Protein AF-A0A4R1XAW0-F1 (afdb_monomer_lite)

Secondary structure (DSSP, 8-state):
-HHHHHHHHHHHHHHHHHHHHHHHHHHHHHHHHT----EEEEEEEE-TT---TT-EEEEEEEESS-SBTTB-EEEEEEEEETTEE---EEEESEEEEEEEEEETTTTEEEEEEE-S-GGG--S-EEEEEEE-TTGGGG-TTEEEGGG-SS--------TTTPPPEEPPPPHHHHHHHHTS-HHHHHHSSP--HHHHHT-TTS-HHHHHHHHHHHHHS-------

pLDDT: mean 84.59, std 14.88, range [47.41, 98.62]

Organism: Acinetobacter calcoaceticus (NCBI:txid471)

Foldseek 3Di:
DPPVVVVVVVVVVVVVVVVVVVVVVVVVVVVVLVPLFQKEKEAEEEDPPAQQQQKWKKKKWWFQDALFPFWTKIWIAIQDHRNRGPDIDMDTRTQKMWIWMDRVVLQKTAIDMDPHGCVVPSDHHYYYYYDHSCCVVVDPRMDGNVPDPDNDDDDHHHPVPIDIDIDDGDPVSLVVLLVDDLVVLLPGAADDLVSLVVNPNDDPVSSVVSNVSNVPGGGDDDDD

Structure (mmCIF, N/CA/C/O backbone):
data_AF-A0A4R1XAW0-F1
#
_entry.id   AF-A0A4R1XAW0-F1
#
loop_
_atom_site.group_PDB
_atom_site.id
_atom_site.type_symbol
_atom_site.label_atom_id
_atom_site.label_alt_id
_atom_site.label_comp_id
_atom_site.label_asym_id
_atom_site.label_entity_id
_atom_site.label_seq_id
_atom_site.pdbx_PDB_ins_code
_atom_site.Cartn_x
_atom_site.Cartn_y
_atom_site.Cartn_z
_atom_site.occupancy
_atom_site.B_iso_or_equiv
_atom_site.auth_seq_id
_atom_site.auth_comp_id
_atom_site.auth_asym_id
_atom_site.auth_atom_id
_atom_site.pdbx_PDB_model_num
ATOM 1 N N . MET A 1 1 ? 30.271 14.219 66.977 1.00 54.22 1 MET A N 1
ATOM 2 C CA . MET A 1 1 ? 29.875 13.016 66.199 1.00 54.22 1 MET A CA 1
ATOM 3 C C . MET A 1 1 ? 28.761 13.198 65.146 1.00 54.22 1 MET A C 1
ATOM 5 O O . MET A 1 1 ? 28.566 12.277 64.370 1.00 54.22 1 MET A O 1
ATOM 9 N N . LYS A 1 2 ? 28.046 14.337 65.023 1.00 51.91 2 LYS A N 1
ATOM 10 C CA . LYS A 1 2 ? 26.968 14.494 64.006 1.00 51.91 2 LYS A CA 1
ATOM 11 C C . LYS A 1 2 ? 27.429 14.878 62.580 1.00 51.91 2 LYS A C 1
ATOM 13 O O . LYS A 1 2 ? 26.712 14.581 61.633 1.00 51.91 2 LYS A O 1
ATOM 18 N N . ARG A 1 3 ? 28.608 15.501 62.405 1.00 52.75 3 ARG A N 1
ATOM 19 C CA . ARG A 1 3 ? 29.105 16.011 61.099 1.00 52.75 3 ARG A CA 1
ATOM 20 C C . ARG A 1 3 ? 29.535 14.922 60.105 1.00 52.75 3 ARG A C 1
ATOM 22 O O . ARG A 1 3 ? 29.358 15.092 58.903 1.00 52.75 3 ARG A O 1
ATOM 29 N N . THR A 1 4 ? 30.075 13.803 60.582 1.00 56.09 4 THR A N 1
ATOM 30 C CA . THR A 1 4 ? 30.537 12.694 59.728 1.00 56.09 4 THR A CA 1
ATOM 31 C C . THR A 1 4 ? 29.371 11.953 59.068 1.00 56.09 4 THR A C 1
ATOM 33 O O . THR A 1 4 ? 29.443 11.633 57.884 1.00 56.09 4 THR A O 1
ATOM 36 N N . ASN A 1 5 ? 28.247 11.792 59.775 1.00 58.59 5 ASN A N 1
ATOM 37 C CA . ASN A 1 5 ? 27.039 11.153 59.237 1.00 58.59 5 ASN A CA 1
ATOM 38 C C . ASN A 1 5 ? 26.364 11.961 58.115 1.00 58.59 5 ASN A C 1
ATOM 40 O O . ASN A 1 5 ? 25.858 11.378 57.156 1.00 58.59 5 ASN A O 1
ATOM 44 N N . THR A 1 6 ? 26.370 13.295 58.186 1.00 58.91 6 THR A N 1
ATOM 45 C CA . THR A 1 6 ? 25.799 14.156 57.135 1.00 58.91 6 THR A CA 1
ATOM 46 C C . THR A 1 6 ? 26.636 14.143 55.861 1.00 58.91 6 THR A C 1
ATOM 48 O O . THR A 1 6 ? 26.075 14.106 54.768 1.00 58.91 6 THR A O 1
ATOM 51 N N . ILE A 1 7 ? 27.967 14.115 55.981 1.00 66.44 7 ILE A N 1
ATOM 52 C CA . ILE A 1 7 ? 28.877 14.000 54.830 1.00 66.44 7 ILE A CA 1
ATOM 53 C C . ILE A 1 7 ? 28.700 12.638 54.147 1.00 66.44 7 ILE A C 1
ATOM 55 O O . ILE A 1 7 ? 28.634 12.566 52.921 1.00 66.44 7 ILE A O 1
ATOM 59 N N . HIS A 1 8 ? 28.545 11.565 54.925 1.00 63.44 8 HIS A N 1
ATOM 60 C CA . HIS A 1 8 ? 28.318 10.225 54.384 1.00 63.44 8 HIS A CA 1
ATOM 61 C C . HIS A 1 8 ? 26.963 10.099 53.668 1.00 63.44 8 HIS A C 1
ATOM 63 O O . HIS A 1 8 ? 26.900 9.539 52.575 1.00 63.44 8 HIS A O 1
ATOM 69 N N . LYS A 1 9 ? 25.896 10.697 54.219 1.00 68.19 9 LYS A N 1
ATOM 70 C CA . LYS A 1 9 ? 24.580 10.773 53.557 1.00 68.19 9 LYS A CA 1
ATOM 71 C C . LYS A 1 9 ? 24.624 11.574 52.252 1.00 68.19 9 LYS A C 1
ATOM 73 O O . LYS A 1 9 ? 24.084 11.111 51.254 1.00 68.19 9 LYS A O 1
ATOM 78 N N . LYS A 1 10 ? 25.308 12.727 52.230 1.00 75.56 10 LYS A N 1
ATOM 79 C CA . LYS A 1 10 ? 25.479 13.537 51.008 1.00 75.56 10 LYS A CA 1
ATOM 80 C C . LYS A 1 10 ? 26.255 12.787 49.920 1.00 75.56 10 LYS A C 1
ATOM 82 O O . LYS A 1 10 ? 25.843 12.811 48.768 1.00 75.56 10 LYS A O 1
ATOM 87 N N . ARG A 1 11 ? 27.326 12.069 50.281 1.00 79.19 11 ARG A N 1
ATOM 88 C CA . ARG A 1 11 ? 28.091 11.232 49.337 1.00 79.19 11 ARG A CA 1
ATOM 89 C C . ARG A 1 11 ? 27.254 10.084 48.766 1.00 79.19 11 ARG A C 1
ATOM 91 O O . ARG A 1 11 ? 27.291 9.869 47.562 1.00 79.19 11 ARG A O 1
ATOM 98 N N . LYS A 1 12 ? 26.458 9.397 49.596 1.00 78.69 12 LYS A N 1
ATOM 99 C CA . LYS A 1 12 ? 25.526 8.355 49.126 1.00 78.69 12 LYS A CA 1
ATOM 100 C C . LYS A 1 12 ? 24.478 8.910 48.159 1.00 78.69 12 LYS A C 1
ATOM 102 O O . LYS A 1 12 ? 24.231 8.286 47.137 1.00 78.69 12 LYS A O 1
ATOM 107 N N . LEU A 1 13 ? 23.914 10.085 48.452 1.00 86.12 13 LEU A N 1
ATOM 108 C CA . LEU A 1 13 ? 22.936 10.735 47.576 1.00 86.12 13 LEU A CA 1
ATOM 109 C C . LEU A 1 13 ? 23.541 11.060 46.201 1.00 86.12 13 LEU A C 1
ATOM 111 O O . LEU A 1 13 ? 22.942 10.724 45.191 1.00 86.12 13 LEU A O 1
ATOM 115 N N . ILE A 1 14 ? 24.753 11.628 46.165 1.00 88.56 14 ILE A N 1
ATOM 116 C CA . ILE A 1 14 ? 25.463 11.937 44.911 1.00 88.56 14 ILE A CA 1
ATOM 117 C C . ILE A 1 14 ? 25.704 10.668 44.083 1.00 88.56 14 ILE A C 1
ATOM 119 O O . ILE A 1 14 ? 25.445 10.667 42.883 1.00 88.56 14 ILE A O 1
ATOM 123 N N . ILE A 1 15 ? 26.156 9.583 44.720 1.00 89.00 15 ILE A N 1
ATOM 124 C CA . ILE A 1 15 ? 26.392 8.303 44.036 1.00 89.00 15 ILE A CA 1
ATOM 125 C C . ILE A 1 15 ? 25.090 7.765 43.431 1.00 89.00 15 ILE A C 1
ATOM 127 O O . ILE A 1 15 ? 25.088 7.375 42.268 1.00 89.00 15 ILE A O 1
ATOM 131 N N . ILE A 1 16 ? 23.982 7.792 44.181 1.00 89.94 16 ILE A N 1
ATOM 132 C CA . ILE A 1 16 ? 22.667 7.337 43.700 1.00 89.94 16 ILE A CA 1
ATOM 133 C C . ILE A 1 16 ? 22.201 8.175 42.504 1.00 89.94 16 ILE A C 1
ATOM 135 O O . ILE A 1 16 ? 21.749 7.614 41.508 1.00 89.94 16 ILE A O 1
ATOM 139 N N . THR A 1 17 ? 22.345 9.501 42.565 1.00 90.12 17 THR A N 1
ATOM 140 C CA . THR A 1 17 ? 21.952 10.390 41.463 1.00 90.12 17 THR A CA 1
ATOM 141 C C . THR A 1 17 ? 22.764 10.120 40.197 1.00 90.12 17 THR A C 1
ATOM 143 O O . THR A 1 1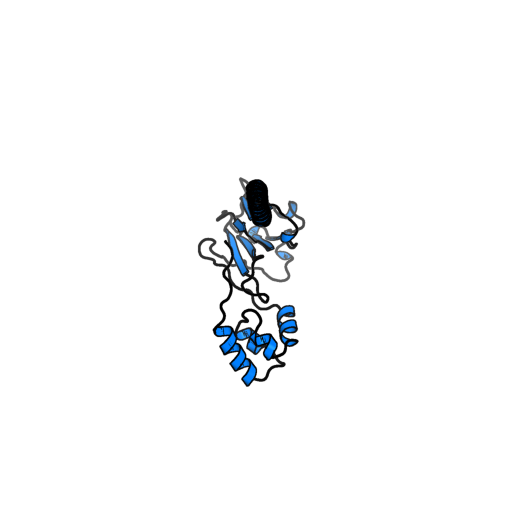7 ? 22.188 10.044 39.116 1.00 90.12 17 THR A O 1
ATOM 146 N N . ILE A 1 18 ? 24.082 9.922 40.313 1.00 92.56 18 ILE A N 1
ATOM 147 C CA . ILE A 1 18 ? 24.941 9.580 39.166 1.00 92.56 18 ILE A CA 1
ATOM 148 C C . ILE A 1 18 ? 24.512 8.242 38.552 1.00 92.56 18 ILE A C 1
ATOM 150 O O . ILE A 1 18 ? 24.416 8.134 37.332 1.00 92.56 18 ILE A O 1
ATOM 154 N N . LEU A 1 19 ? 24.204 7.247 39.387 1.00 91.88 19 LEU A N 1
ATOM 155 C CA . LEU A 1 19 ? 23.754 5.927 38.941 1.00 91.88 19 LEU A CA 1
ATOM 156 C C . LEU A 1 19 ? 22.422 6.004 38.185 1.00 91.88 19 LEU A C 1
ATOM 158 O O . LEU A 1 19 ? 22.285 5.387 37.133 1.00 91.88 19 LEU A O 1
ATOM 162 N N . LEU A 1 20 ? 21.473 6.806 38.676 1.00 91.19 20 LEU A N 1
ATOM 163 C CA . LEU A 1 20 ? 20.192 7.048 38.006 1.00 91.19 20 LEU A CA 1
ATOM 164 C C . LEU A 1 20 ? 20.365 7.763 36.663 1.00 91.19 20 LEU A C 1
ATOM 166 O O . LEU A 1 20 ? 19.715 7.387 35.695 1.00 91.19 20 LEU A O 1
ATOM 170 N N . ILE A 1 21 ? 21.255 8.755 36.577 1.00 93.12 21 ILE A N 1
ATOM 171 C CA . ILE A 1 21 ? 21.559 9.434 35.307 1.00 93.12 21 ILE A CA 1
ATOM 172 C C . ILE A 1 21 ? 22.158 8.442 34.303 1.00 93.12 21 ILE A C 1
ATOM 174 O O . ILE A 1 21 ? 21.749 8.430 33.143 1.00 93.12 21 ILE A O 1
ATOM 178 N N . LEU A 1 22 ? 23.077 7.578 34.747 1.00 92.12 22 LEU A N 1
ATOM 179 C CA . LEU A 1 22 ? 23.674 6.540 33.904 1.00 92.12 22 LEU A CA 1
ATOM 180 C C . LEU A 1 22 ? 22.632 5.526 33.419 1.00 92.12 22 LEU A C 1
ATOM 182 O O . LEU A 1 22 ? 22.606 5.211 32.234 1.00 92.12 22 LEU A O 1
ATOM 186 N N . LEU A 1 23 ? 21.749 5.057 34.302 1.00 89.44 23 LEU A N 1
ATOM 187 C CA . LEU A 1 23 ? 20.650 4.150 33.955 1.00 89.44 23 LEU A CA 1
ATOM 188 C C . LEU A 1 23 ? 19.681 4.780 32.951 1.00 89.44 23 LEU A C 1
ATOM 190 O O . LEU A 1 23 ? 19.308 4.126 31.979 1.00 89.44 23 LEU A O 1
ATOM 194 N N . SER A 1 24 ? 19.315 6.049 33.143 1.00 86.94 24 SER A N 1
ATOM 195 C CA . SER A 1 24 ? 18.459 6.786 32.209 1.00 86.94 24 SER A CA 1
ATOM 196 C C . SER A 1 24 ? 19.132 6.973 30.851 1.00 86.94 24 SER A C 1
ATOM 198 O O . SER A 1 24 ? 18.488 6.786 29.824 1.00 86.94 24 SER A O 1
ATOM 200 N N . TYR A 1 25 ? 20.432 7.283 30.826 1.00 87.94 25 T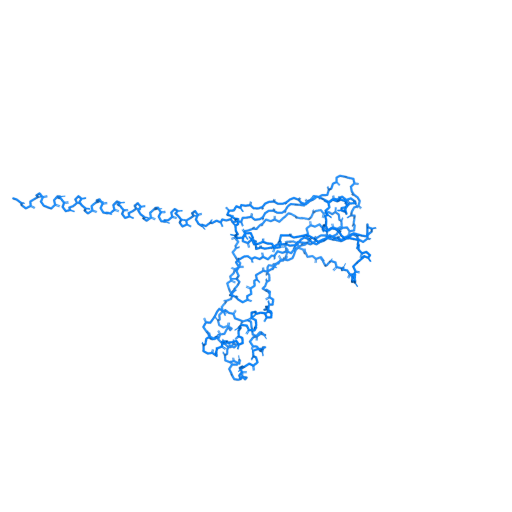YR A N 1
ATOM 201 C CA . TYR A 1 25 ? 21.200 7.419 29.589 1.00 87.94 25 TYR A CA 1
ATOM 202 C C . TYR A 1 25 ? 21.329 6.088 28.838 1.00 87.94 25 TYR A C 1
ATOM 204 O O . TYR A 1 25 ? 21.098 6.045 27.633 1.00 87.94 25 TYR A O 1
ATOM 212 N N . VAL A 1 26 ? 21.640 4.993 29.541 1.00 82.88 26 VAL A N 1
ATOM 213 C CA . VAL A 1 26 ? 21.704 3.644 28.954 1.00 82.88 26 VAL A CA 1
ATOM 214 C C . VAL A 1 26 ? 20.334 3.218 28.428 1.00 82.88 26 VAL A C 1
ATOM 216 O O . VAL A 1 26 ? 20.247 2.747 27.301 1.00 82.88 26 VAL A O 1
ATOM 219 N N . SER A 1 27 ? 19.257 3.453 29.182 1.00 79.06 27 SER A N 1
ATOM 220 C CA . SER A 1 27 ? 17.889 3.156 28.732 1.00 79.06 27 SER A CA 1
ATOM 221 C C . SER A 1 27 ? 17.506 3.980 27.501 1.00 79.06 27 SER A C 1
ATOM 223 O O . SER A 1 27 ? 16.958 3.437 26.552 1.00 79.06 27 SER A O 1
ATOM 225 N N . TYR A 1 28 ? 17.848 5.271 27.470 1.00 77.69 28 TYR A N 1
ATOM 226 C CA . TYR A 1 28 ? 17.627 6.140 26.312 1.00 77.69 28 TYR A CA 1
ATOM 227 C C . TYR A 1 28 ? 18.405 5.668 25.076 1.00 77.69 28 TYR A C 1
ATOM 229 O O . TYR A 1 28 ? 17.855 5.634 23.980 1.00 77.69 28 TYR A O 1
ATOM 237 N N . LYS A 1 29 ? 19.663 5.250 25.256 1.00 71.69 29 LYS A N 1
ATOM 238 C CA . LYS A 1 29 ? 20.487 4.650 24.200 1.00 71.69 29 LYS A CA 1
ATOM 239 C C . LYS A 1 29 ? 19.889 3.347 23.677 1.00 71.69 29 LYS A C 1
ATOM 241 O O . LYS A 1 29 ? 19.775 3.207 22.472 1.00 71.69 29 LYS A O 1
ATOM 246 N N . ILE A 1 30 ? 19.444 2.454 24.563 1.00 64.75 30 ILE A N 1
ATOM 247 C CA . ILE A 1 30 ? 18.767 1.206 24.181 1.00 64.75 30 ILE A CA 1
ATOM 248 C C . ILE A 1 30 ? 17.476 1.502 23.407 1.00 64.75 30 ILE A C 1
ATOM 250 O O . ILE A 1 30 ? 17.211 0.834 22.419 1.00 64.75 30 ILE A O 1
ATOM 254 N N . ILE A 1 31 ? 16.694 2.507 23.816 1.00 59.91 31 ILE A N 1
ATOM 255 C CA . ILE A 1 31 ? 15.462 2.916 23.120 1.00 59.91 31 ILE A CA 1
ATOM 256 C C . ILE A 1 31 ? 15.768 3.487 21.729 1.00 59.91 31 ILE A C 1
ATOM 258 O O . ILE A 1 31 ? 15.057 3.166 20.782 1.00 59.91 31 ILE A O 1
ATOM 262 N N . LEU A 1 32 ? 16.814 4.307 21.590 1.00 53.78 32 LEU A N 1
ATOM 263 C CA . LEU A 1 32 ? 17.249 4.835 20.292 1.00 53.78 32 LEU A CA 1
ATOM 264 C C . LEU A 1 32 ? 17.837 3.752 19.384 1.00 53.78 32 LEU A C 1
ATOM 266 O O . LEU A 1 32 ? 17.527 3.739 18.201 1.00 53.78 32 LEU A O 1
ATOM 270 N N . ASP A 1 33 ? 18.637 2.833 19.924 1.00 48.31 33 ASP A N 1
ATOM 271 C CA . ASP A 1 33 ? 19.179 1.699 19.165 1.00 48.31 33 ASP A CA 1
ATOM 272 C C . ASP A 1 33 ? 18.062 0.701 18.777 1.00 48.31 33 ASP A C 1
ATOM 274 O O . ASP A 1 33 ? 18.213 -0.039 17.812 1.00 48.31 33 ASP A O 1
ATOM 278 N N . PHE A 1 34 ? 16.916 0.714 19.478 1.00 47.69 34 PHE A N 1
ATOM 279 C CA . PHE A 1 34 ? 15.684 0.009 19.089 1.00 47.69 34 PHE A CA 1
ATOM 280 C C . PHE A 1 34 ? 14.816 0.773 18.078 1.00 47.69 34 PHE A C 1
ATOM 282 O O . PHE A 1 34 ? 13.876 0.186 17.539 1.00 47.69 34 PHE A O 1
ATOM 289 N N . GLN A 1 35 ? 15.093 2.052 17.794 1.00 47.41 35 GLN A N 1
ATOM 290 C CA . GLN A 1 35 ? 14.499 2.754 16.650 1.00 47.41 35 GLN A CA 1
ATOM 291 C C . GLN A 1 35 ? 15.233 2.331 15.371 1.00 47.41 35 GLN A C 1
ATOM 293 O O . GLN A 1 35 ? 15.876 3.128 14.694 1.00 47.41 35 GLN A O 1
ATOM 298 N N . GLU A 1 36 ? 15.146 1.037 15.070 1.00 51.25 36 GLU A N 1
ATOM 299 C CA . GLU A 1 36 ? 15.640 0.403 13.853 1.00 51.25 36 GLU A CA 1
ATOM 300 C C . GLU A 1 36 ? 14.913 1.024 12.653 1.00 51.25 36 GLU A C 1
ATOM 302 O O . GLU A 1 36 ? 13.736 0.764 12.388 1.00 51.25 36 GLU A O 1
ATOM 307 N N . THR A 1 37 ? 15.590 1.924 11.942 1.00 53.06 37 THR A N 1
ATOM 308 C CA . THR A 1 37 ? 15.072 2.515 10.711 1.00 53.06 37 THR A CA 1
ATOM 309 C C . THR A 1 37 ? 15.312 1.544 9.568 1.00 53.06 37 THR A C 1
ATOM 311 O O . THR A 1 37 ? 16.229 1.757 8.792 1.00 53.06 37 THR A O 1
ATOM 314 N N . ASN A 1 38 ? 14.512 0.484 9.468 1.00 71.56 38 ASN A N 1
ATOM 315 C CA . ASN A 1 38 ? 14.564 -0.423 8.323 1.00 71.56 38 ASN A CA 1
ATOM 316 C C . ASN A 1 38 ? 14.167 0.342 7.054 1.00 71.56 38 ASN A C 1
ATOM 318 O O . ASN A 1 38 ? 12.979 0.516 6.750 1.00 71.56 38 ASN A O 1
ATOM 322 N N . GLU A 1 39 ? 15.161 0.856 6.340 1.00 85.19 39 GLU A N 1
ATOM 323 C CA . GLU A 1 39 ? 14.972 1.582 5.099 1.00 85.19 39 GLU A CA 1
ATOM 324 C C . GLU A 1 39 ? 15.047 0.612 3.925 1.00 85.19 39 GLU A C 1
ATOM 326 O O . GLU A 1 39 ? 15.972 -0.185 3.795 1.00 85.19 39 GLU A O 1
ATOM 331 N N . THR A 1 40 ? 14.056 0.674 3.044 1.00 87.75 40 THR A N 1
ATOM 332 C CA . THR A 1 40 ? 14.047 -0.090 1.800 1.00 87.75 40 THR A CA 1
ATOM 333 C C . THR A 1 40 ? 14.361 0.835 0.639 1.00 87.75 40 THR A C 1
ATOM 335 O O . THR A 1 40 ? 13.660 1.824 0.413 1.00 87.75 40 THR A O 1
ATOM 338 N N . SER A 1 41 ? 15.409 0.496 -0.108 1.00 91.88 41 SER A N 1
ATOM 339 C CA . SER A 1 41 ? 15.833 1.171 -1.332 1.00 91.88 41 SER A CA 1
ATOM 340 C C . SER A 1 41 ? 15.694 0.225 -2.523 1.00 91.88 41 SER A C 1
ATOM 342 O O . SER A 1 41 ? 16.248 -0.871 -2.529 1.00 91.88 41 SER A O 1
ATOM 344 N N . ILE A 1 42 ? 14.965 0.643 -3.553 1.00 92.31 42 ILE A N 1
ATOM 345 C CA . ILE A 1 42 ? 14.758 -0.139 -4.772 1.00 92.31 42 ILE A CA 1
ATOM 346 C C . ILE A 1 42 ? 15.169 0.717 -5.962 1.00 92.31 42 ILE A C 1
ATOM 348 O O . ILE A 1 42 ? 14.575 1.769 -6.215 1.00 92.31 42 ILE A O 1
ATOM 352 N N . SER A 1 43 ? 16.182 0.259 -6.692 1.00 94.81 43 SER A N 1
ATOM 353 C CA . SER A 1 43 ? 16.693 0.962 -7.866 1.00 94.81 43 SER A CA 1
ATOM 354 C C . SER A 1 43 ? 16.347 0.231 -9.152 1.00 94.81 43 SER A C 1
ATOM 356 O O . SER A 1 43 ? 16.360 -1.002 -9.209 1.00 94.81 43 SER A O 1
ATOM 358 N N . PHE A 1 44 ? 16.092 0.998 -10.207 1.00 93.75 44 PHE A N 1
ATOM 359 C CA . PHE A 1 44 ? 15.686 0.486 -11.510 1.00 93.75 44 PHE A CA 1
ATOM 360 C C . PHE A 1 44 ? 16.648 0.964 -12.595 1.00 93.75 44 PHE A C 1
ATOM 362 O O . PHE A 1 44 ? 17.104 2.106 -12.606 1.00 93.75 44 PHE A O 1
ATOM 369 N N . SER A 1 45 ? 16.971 0.071 -13.525 1.00 93.56 45 SER A N 1
ATOM 370 C CA . SER A 1 45 ? 17.859 0.365 -14.648 1.00 93.56 45 SER A CA 1
ATOM 371 C C . SER A 1 45 ? 17.431 -0.386 -15.900 1.00 93.56 45 SER A C 1
ATOM 373 O O . SER A 1 45 ? 16.875 -1.482 -15.821 1.00 93.56 45 SER A O 1
ATOM 375 N N . ILE A 1 46 ? 17.736 0.185 -17.062 1.00 91.12 46 ILE A N 1
ATOM 376 C CA . ILE A 1 46 ? 17.563 -0.464 -18.363 1.00 91.12 46 ILE A CA 1
ATOM 377 C C . ILE A 1 46 ? 18.946 -0.639 -18.977 1.00 91.12 46 ILE A C 1
ATOM 379 O O . ILE A 1 46 ? 19.750 0.297 -18.996 1.00 91.12 46 ILE A O 1
ATOM 383 N N . LYS A 1 47 ? 19.260 -1.855 -19.428 1.00 89.69 47 LYS A N 1
ATOM 384 C CA . LYS A 1 47 ? 20.562 -2.162 -20.021 1.00 89.69 47 LYS A CA 1
ATOM 385 C C . LYS A 1 47 ? 20.752 -1.378 -21.325 1.00 89.69 47 LYS A C 1
ATOM 387 O O . LYS A 1 47 ? 19.791 -1.241 -22.089 1.00 89.69 47 LYS A O 1
ATOM 392 N N . PRO A 1 48 ? 21.981 -0.918 -21.624 1.00 84.81 48 PRO A N 1
ATOM 393 C CA . PRO A 1 48 ? 22.283 -0.281 -22.902 1.00 84.81 48 PRO A CA 1
ATOM 394 C C . PRO A 1 48 ? 21.831 -1.145 -24.084 1.00 84.81 48 PRO A C 1
ATOM 396 O O . PRO A 1 48 ? 21.949 -2.368 -24.030 1.00 84.81 48 PRO A O 1
ATOM 399 N N . ASN A 1 49 ? 21.354 -0.504 -25.154 1.00 84.00 49 ASN A N 1
ATOM 400 C CA . ASN A 1 49 ? 20.870 -1.152 -26.383 1.00 84.00 49 ASN A CA 1
ATOM 401 C C . ASN A 1 49 ? 19.605 -2.021 -26.224 1.00 84.00 49 ASN A C 1
ATOM 403 O O . ASN A 1 49 ? 19.291 -2.804 -27.120 1.00 84.00 49 ASN A O 1
ATOM 407 N N . SER A 1 50 ? 18.870 -1.888 -25.117 1.00 84.88 50 SER A N 1
ATOM 408 C CA . SER A 1 50 ? 17.552 -2.519 -24.976 1.00 84.88 50 SER A CA 1
ATOM 409 C C . SER A 1 50 ? 16.481 -1.692 -25.695 1.00 84.88 50 SER A C 1
ATOM 411 O O . SER A 1 50 ? 16.444 -0.472 -25.538 1.00 84.88 50 SER A O 1
ATOM 413 N N . ASP A 1 51 ? 15.601 -2.346 -26.452 1.00 84.19 51 ASP A N 1
ATOM 414 C CA . ASP A 1 51 ? 14.441 -1.733 -27.104 1.00 84.19 51 ASP A CA 1
ATOM 415 C C . ASP A 1 51 ? 13.167 -2.157 -26.363 1.00 84.19 51 ASP A C 1
ATOM 417 O O . ASP A 1 51 ? 12.498 -3.125 -26.713 1.00 84.19 51 ASP A O 1
ATOM 421 N N . LEU A 1 52 ? 12.891 -1.450 -25.266 1.00 86.12 52 LEU A N 1
ATOM 422 C CA . LEU A 1 52 ? 11.806 -1.734 -24.321 1.00 86.12 52 LEU A CA 1
ATOM 423 C C . LEU A 1 52 ? 10.769 -0.600 -24.322 1.00 86.12 52 LEU A C 1
ATOM 425 O O . LEU A 1 52 ? 10.281 -0.200 -23.271 1.00 86.12 52 LEU A O 1
ATOM 429 N N . LYS A 1 53 ? 10.472 -0.017 -25.489 1.00 89.38 53 LYS A N 1
ATOM 430 C CA . LYS A 1 53 ? 9.621 1.188 -25.633 1.00 89.38 53 LYS A CA 1
ATOM 431 C C . LYS A 1 53 ? 8.179 1.011 -25.159 1.00 89.38 53 LYS A C 1
ATOM 433 O O . LYS A 1 53 ? 7.485 1.998 -24.937 1.00 89.38 53 LYS A O 1
ATOM 438 N N . ASP A 1 54 ? 7.730 -0.222 -25.023 1.00 88.94 54 ASP A N 1
ATOM 439 C CA . ASP A 1 54 ? 6.417 -0.624 -24.525 1.00 88.94 54 ASP A CA 1
ATOM 440 C C . ASP A 1 54 ? 6.461 -1.092 -23.060 1.00 88.94 54 ASP A C 1
ATOM 442 O O . ASP A 1 54 ? 5.417 -1.348 -22.469 1.00 88.94 54 ASP A O 1
ATOM 446 N N . LEU A 1 55 ? 7.650 -1.176 -22.451 1.00 91.12 55 LEU A N 1
ATOM 447 C CA . LEU A 1 55 ? 7.802 -1.632 -21.075 1.00 91.12 55 LEU A CA 1
ATOM 448 C C . LEU A 1 55 ? 7.207 -0.623 -20.095 1.00 91.12 55 LEU A C 1
ATOM 450 O O . LEU A 1 55 ? 7.654 0.530 -20.016 1.00 91.12 55 LEU A O 1
ATOM 454 N N . ARG A 1 56 ? 6.270 -1.098 -19.277 1.00 93.75 56 ARG A N 1
ATOM 455 C CA . ARG A 1 56 ? 5.783 -0.407 -18.081 1.00 93.75 56 ARG A CA 1
ATOM 456 C C . ARG A 1 56 ? 6.016 -1.275 -16.861 1.00 93.75 56 ARG A C 1
ATOM 458 O O . ARG A 1 56 ? 5.761 -2.474 -16.907 1.00 93.75 56 ARG A O 1
ATOM 465 N N . ILE A 1 57 ? 6.493 -0.662 -15.782 1.00 93.69 57 ILE A N 1
ATOM 466 C CA . ILE A 1 57 ? 6.717 -1.325 -14.500 1.00 93.69 57 ILE A CA 1
ATOM 467 C C . ILE A 1 57 ? 6.115 -0.486 -13.385 1.00 93.69 57 ILE A C 1
ATOM 469 O O . ILE A 1 57 ? 6.453 0.693 -13.231 1.00 93.69 57 ILE A O 1
ATOM 473 N N . ASN A 1 58 ? 5.271 -1.129 -12.590 1.00 96.19 58 ASN A N 1
ATOM 474 C CA . ASN A 1 58 ? 4.685 -0.595 -11.378 1.00 96.19 58 ASN A CA 1
ATOM 475 C C . ASN A 1 58 ? 5.351 -1.226 -10.152 1.00 96.19 58 ASN A C 1
ATOM 477 O O . ASN A 1 58 ? 5.653 -2.417 -10.125 1.00 96.19 58 ASN A O 1
ATOM 481 N N . LEU A 1 59 ? 5.571 -0.404 -9.133 1.00 95.12 59 LEU A N 1
ATOM 482 C CA . LEU A 1 59 ? 5.990 -0.817 -7.805 1.00 95.12 59 LEU A CA 1
ATOM 483 C C . LEU A 1 59 ? 4.808 -0.625 -6.853 1.00 95.12 59 LEU A C 1
ATOM 485 O O . LEU A 1 59 ? 4.372 0.506 -6.622 1.00 95.12 59 LEU A O 1
ATOM 489 N N . TYR A 1 60 ? 4.327 -1.726 -6.294 1.00 94.81 60 TYR A N 1
ATOM 490 C CA . TYR A 1 60 ? 3.346 -1.780 -5.221 1.00 94.81 60 TYR A CA 1
ATOM 491 C C . TYR A 1 60 ? 4.094 -1.879 -3.900 1.00 94.81 60 TYR A C 1
ATOM 493 O O . TYR A 1 60 ? 4.974 -2.721 -3.746 1.00 94.81 60 TYR A O 1
ATOM 501 N N . VAL A 1 61 ? 3.761 -1.023 -2.945 1.00 92.88 61 VAL A N 1
ATOM 502 C CA . VAL A 1 61 ? 4.418 -0.950 -1.639 1.00 92.88 61 VAL A CA 1
ATOM 503 C C . VAL A 1 61 ? 3.362 -1.021 -0.558 1.00 92.88 61 VAL A C 1
ATOM 505 O O . VAL A 1 61 ? 2.375 -0.290 -0.616 1.00 92.88 61 VAL A O 1
ATOM 508 N N . ILE A 1 62 ? 3.604 -1.857 0.446 1.00 91.56 62 ILE A N 1
ATOM 509 C CA . ILE A 1 62 ? 2.804 -1.964 1.662 1.00 91.56 62 ILE A CA 1
ATOM 510 C C . ILE A 1 62 ? 3.669 -1.514 2.834 1.00 91.56 62 ILE A C 1
ATOM 512 O O . ILE A 1 62 ? 4.819 -1.940 2.980 1.00 91.56 62 ILE A O 1
ATOM 516 N N . LYS A 1 63 ? 3.118 -0.632 3.662 1.00 88.62 63 LYS A N 1
ATOM 517 C CA . LYS A 1 63 ? 3.779 -0.124 4.860 1.00 88.62 63 LYS A CA 1
ATOM 518 C C . LYS A 1 63 ? 3.603 -1.058 6.046 1.00 88.62 63 LYS A C 1
ATOM 520 O O . LYS A 1 63 ? 2.700 -1.883 6.112 1.00 88.62 63 LYS A O 1
ATOM 525 N N . SER A 1 64 ? 4.529 -0.915 6.968 1.00 85.00 64 SER A N 1
ATOM 526 C CA . SER A 1 64 ? 4.703 -1.737 8.145 1.00 85.00 64 SER A CA 1
ATOM 527 C C . SER A 1 64 ? 4.101 -1.040 9.370 1.00 85.00 64 SER A C 1
ATOM 529 O O . SER A 1 64 ? 3.524 -1.689 10.241 1.00 85.00 64 SER A O 1
ATOM 531 N N . ASP A 1 65 ? 4.119 0.293 9.372 1.00 86.62 65 ASP A N 1
ATOM 532 C CA . ASP A 1 65 ? 3.189 1.123 10.122 1.00 86.62 65 ASP A CA 1
ATOM 533 C C . ASP A 1 65 ? 1.779 1.072 9.511 1.00 86.62 65 ASP A C 1
ATOM 535 O O . ASP A 1 65 ? 1.589 0.796 8.322 1.00 86.62 65 ASP A O 1
ATOM 539 N N . SER A 1 66 ? 0.765 1.291 10.346 1.00 89.12 66 SER A N 1
ATOM 540 C CA . SER A 1 66 ? -0.633 1.078 9.971 1.00 89.12 66 SER A CA 1
ATOM 541 C C . SER A 1 66 ? -1.534 2.201 10.493 1.00 89.12 66 SER A C 1
ATOM 543 O O . SER A 1 66 ? -1.354 2.653 11.618 1.00 89.12 66 SER A O 1
ATOM 545 N N . PRO A 1 67 ? -2.547 2.640 9.720 1.00 93.88 67 PRO A N 1
ATOM 546 C CA . PRO A 1 67 ? -3.501 3.675 10.145 1.00 93.88 67 PRO A CA 1
ATOM 547 C C . PRO A 1 67 ? -4.376 3.253 11.336 1.00 93.88 67 PRO A C 1
ATOM 549 O O . PRO A 1 67 ? -4.993 4.104 11.981 1.00 93.88 67 PRO A O 1
ATOM 552 N N . SER A 1 68 ? -4.514 1.943 11.552 1.00 95.19 68 SER A N 1
ATOM 553 C CA . SER A 1 68 ? -5.236 1.287 12.644 1.00 95.19 68 SER A CA 1
ATOM 554 C C . SER A 1 68 ? -4.868 -0.202 12.641 1.00 95.19 68 SER A C 1
ATOM 556 O O . SER A 1 68 ? -4.300 -0.676 11.662 1.00 95.19 68 SER A O 1
ATOM 558 N N . GLU A 1 69 ? -5.299 -0.973 13.636 1.00 91.94 69 GLU A N 1
ATOM 559 C CA . GLU A 1 69 ? -5.062 -2.428 13.666 1.00 91.94 69 GLU A CA 1
ATOM 560 C C . GLU A 1 69 ? -5.800 -3.209 12.549 1.00 91.94 69 GLU A C 1
ATOM 562 O O . GLU A 1 69 ? -5.526 -4.384 12.327 1.00 91.94 69 GLU A O 1
ATOM 567 N N . TRP A 1 70 ? -6.730 -2.562 11.833 1.00 95.06 70 TRP A N 1
ATOM 568 C CA . TRP A 1 70 ? -7.608 -3.197 10.839 1.00 95.06 70 TRP A CA 1
ATOM 569 C C . TRP A 1 70 ? -7.172 -3.022 9.386 1.00 95.06 70 TRP A C 1
ATOM 571 O O . TRP A 1 70 ? -7.667 -3.739 8.512 1.00 95.06 70 TRP A O 1
ATOM 581 N N . TYR A 1 71 ? -6.297 -2.054 9.119 1.00 95.44 71 TYR A N 1
ATOM 582 C CA . TYR A 1 71 ? -5.934 -1.634 7.768 1.00 95.44 71 TYR A CA 1
ATOM 583 C C . TYR A 1 71 ? -4.441 -1.367 7.678 1.00 95.44 71 TYR A C 1
ATOM 585 O O . TYR A 1 71 ? -3.801 -1.078 8.684 1.00 95.44 71 TYR A O 1
ATOM 593 N N . THR A 1 72 ? -3.921 -1.339 6.459 1.00 92.62 72 THR A N 1
ATOM 594 C CA . THR A 1 72 ? -2.519 -1.016 6.184 1.00 92.62 72 THR A CA 1
ATOM 595 C C . THR A 1 72 ? -2.440 0.148 5.198 1.00 92.62 72 THR A C 1
ATOM 597 O O . THR A 1 72 ? -3.420 0.445 4.506 1.00 92.62 72 THR A O 1
ATOM 600 N N . TYR A 1 73 ? -1.297 0.838 5.122 1.00 94.81 73 TYR A N 1
ATOM 601 C CA . TYR A 1 73 ? -1.060 1.745 3.998 1.00 94.81 73 TYR A CA 1
ATOM 602 C C . TYR A 1 73 ? -0.479 1.009 2.807 1.00 94.81 73 TYR A C 1
ATOM 604 O O . TYR A 1 73 ? 0.443 0.205 2.946 1.00 94.81 73 TYR A O 1
ATOM 612 N N . TYR A 1 74 ? -0.961 1.365 1.625 1.00 94.81 74 TYR A N 1
ATOM 613 C CA . TYR A 1 74 ? -0.394 0.916 0.369 1.00 94.81 74 TYR A CA 1
ATOM 614 C C . TYR A 1 74 ? -0.177 2.087 -0.589 1.00 94.81 74 TYR A C 1
ATOM 616 O O . TYR A 1 74 ? -0.844 3.121 -0.499 1.00 94.81 74 TYR A O 1
ATOM 624 N N . LYS A 1 75 ? 0.778 1.940 -1.502 1.00 95.12 75 LYS A N 1
ATOM 625 C CA . LYS A 1 75 ? 1.068 2.901 -2.571 1.00 95.12 75 LYS A CA 1
ATOM 626 C C . LYS A 1 75 ? 1.474 2.147 -3.828 1.00 95.12 75 LYS A C 1
ATOM 628 O O . LYS A 1 75 ? 2.191 1.157 -3.744 1.00 95.12 75 LYS A O 1
ATOM 633 N N . VAL A 1 76 ? 1.044 2.645 -4.982 1.00 96.19 76 VAL A N 1
ATOM 634 C CA . VAL A 1 76 ? 1.452 2.127 -6.293 1.00 96.19 76 VAL A CA 1
ATOM 635 C C . VAL A 1 76 ? 2.074 3.267 -7.079 1.00 96.19 76 VAL A C 1
ATOM 637 O O . VAL A 1 76 ? 1.497 4.348 -7.136 1.00 96.19 76 VAL A O 1
ATOM 640 N N . ILE A 1 77 ? 3.253 3.061 -7.654 1.00 97.56 77 ILE A N 1
ATOM 641 C CA . ILE A 1 77 ? 3.906 4.048 -8.524 1.00 97.56 77 ILE A CA 1
ATOM 642 C C . ILE A 1 77 ? 4.450 3.380 -9.776 1.00 97.56 77 ILE A C 1
ATOM 644 O O . ILE A 1 77 ? 4.969 2.269 -9.713 1.00 97.56 77 ILE A O 1
ATOM 648 N N . THR A 1 78 ? 4.391 4.072 -10.907 1.00 97.44 78 THR A N 1
ATOM 649 C CA . THR A 1 78 ? 5.093 3.646 -12.114 1.00 97.44 78 THR A CA 1
ATOM 650 C C . THR A 1 78 ? 6.550 4.091 -12.027 1.00 97.44 78 THR A C 1
ATOM 652 O O . THR A 1 78 ? 6.850 5.280 -11.921 1.00 97.44 78 THR A O 1
ATOM 655 N N . VAL A 1 79 ? 7.468 3.125 -12.066 1.00 97.00 79 VAL A N 1
ATOM 656 C CA . VAL A 1 79 ? 8.921 3.343 -11.930 1.00 97.00 79 VAL A CA 1
ATOM 657 C C . VAL A 1 79 ? 9.642 3.297 -13.273 1.00 97.00 79 VAL A C 1
ATOM 659 O O . VAL A 1 79 ? 10.651 3.977 -13.449 1.00 97.00 79 VAL A O 1
ATOM 662 N N . ILE A 1 80 ? 9.100 2.557 -14.243 1.00 95.62 80 ILE A N 1
ATOM 663 C CA . ILE A 1 80 ? 9.511 2.592 -15.650 1.00 95.62 80 ILE A CA 1
ATOM 664 C C . ILE A 1 80 ? 8.254 2.752 -16.498 1.00 95.62 80 ILE A C 1
ATOM 666 O O . ILE A 1 80 ? 7.278 2.030 -16.301 1.00 95.62 80 ILE A O 1
ATOM 670 N N . ASN A 1 81 ? 8.279 3.670 -17.460 1.00 95.69 81 ASN A N 1
ATOM 671 C CA . ASN A 1 81 ? 7.227 3.801 -18.462 1.00 95.69 81 ASN A CA 1
ATOM 672 C C . ASN A 1 81 ? 7.850 4.004 -19.837 1.00 95.69 81 ASN A C 1
ATOM 674 O O . ASN A 1 81 ? 8.780 4.798 -19.989 1.00 95.69 81 ASN A O 1
ATOM 678 N N . SER A 1 82 ? 7.331 3.282 -20.823 1.00 93.19 82 SER A N 1
ATOM 679 C CA . SER A 1 82 ? 7.822 3.296 -22.198 1.00 93.19 82 SER A CA 1
ATOM 680 C C . SER A 1 82 ? 9.344 3.129 -22.298 1.00 93.19 82 SER A C 1
ATOM 682 O O . SER A 1 82 ? 10.024 3.864 -23.015 1.00 93.19 82 SER A O 1
ATOM 684 N N . GLY A 1 83 ? 9.899 2.208 -21.504 1.00 90.25 83 GLY A N 1
ATOM 685 C CA . GLY A 1 83 ? 11.339 1.931 -21.493 1.00 90.25 83 GLY A CA 1
ATOM 686 C C . GLY A 1 83 ? 12.203 3.069 -20.953 1.00 90.25 83 GLY A C 1
ATOM 687 O O . GLY A 1 83 ? 13.395 3.118 -21.240 1.00 90.25 83 GLY A O 1
ATOM 688 N N . THR A 1 84 ? 11.627 3.987 -20.175 1.00 93.44 84 THR A N 1
ATOM 689 C CA . THR A 1 84 ? 12.359 5.045 -19.470 1.00 93.44 84 THR A CA 1
ATOM 690 C C . THR A 1 84 ? 12.177 4.880 -17.969 1.00 93.44 84 THR A C 1
ATOM 692 O O . THR A 1 84 ? 11.048 4.769 -17.494 1.00 93.44 84 THR A O 1
ATOM 695 N N . VAL A 1 85 ? 13.280 4.880 -17.215 1.00 95.56 85 VAL A N 1
ATOM 696 C CA . VAL A 1 85 ? 13.242 4.916 -15.745 1.00 95.56 85 VAL A CA 1
ATOM 697 C C . VAL A 1 85 ? 12.768 6.297 -15.304 1.00 95.56 85 VAL A C 1
ATOM 699 O O . VAL A 1 85 ? 13.404 7.299 -15.621 1.00 95.56 85 VAL A O 1
ATOM 702 N N . LEU A 1 86 ? 11.654 6.342 -14.579 1.00 97.31 86 LEU A N 1
ATOM 703 C CA . LEU A 1 86 ? 11.057 7.575 -14.071 1.00 97.31 86 LEU A CA 1
ATOM 704 C C . LEU A 1 86 ? 11.581 7.926 -12.681 1.00 97.31 86 LEU A C 1
ATOM 706 O O . LEU A 1 86 ? 11.837 9.091 -12.394 1.00 97.31 86 LEU A O 1
ATOM 710 N N . THR A 1 87 ? 11.717 6.926 -11.807 1.00 96.69 87 THR A N 1
ATOM 711 C CA . THR A 1 87 ? 12.167 7.135 -10.430 1.00 96.69 87 THR A CA 1
ATOM 712 C C . THR A 1 87 ? 12.739 5.861 -9.808 1.00 96.69 87 THR A C 1
ATOM 714 O O . THR A 1 87 ? 12.419 4.750 -10.232 1.00 96.69 87 THR A O 1
ATOM 717 N N . ASN A 1 88 ? 13.550 6.039 -8.766 1.00 95.69 88 ASN A N 1
ATOM 718 C CA . ASN A 1 88 ? 13.905 4.989 -7.813 1.00 95.69 88 ASN A CA 1
ATOM 719 C C . ASN A 1 88 ? 13.042 5.140 -6.557 1.00 95.69 88 ASN A C 1
ATOM 721 O O . ASN A 1 88 ? 12.542 6.226 -6.262 1.00 95.69 88 ASN A O 1
ATOM 725 N N . PHE A 1 89 ? 12.881 4.065 -5.795 1.00 94.44 89 PHE A N 1
ATOM 726 C CA . PHE A 1 89 ? 12.075 4.084 -4.583 1.00 94.44 89 PHE A CA 1
ATOM 727 C C . PHE A 1 89 ? 12.942 3.994 -3.335 1.00 94.44 89 PHE A C 1
ATOM 729 O O . PHE A 1 89 ? 13.899 3.224 -3.279 1.00 94.44 89 PHE A O 1
ATOM 736 N N . LYS A 1 90 ? 12.586 4.780 -2.322 1.00 92.69 90 LYS A N 1
ATOM 737 C CA . LYS A 1 90 ? 13.256 4.792 -1.030 1.00 92.69 90 LYS A CA 1
ATOM 738 C C . LYS A 1 90 ? 12.249 5.147 0.058 1.00 92.69 90 LYS A C 1
ATOM 740 O O . LYS A 1 90 ? 11.638 6.211 -0.008 1.00 92.69 90 LYS A O 1
ATOM 745 N N . SER A 1 91 ? 12.038 4.264 1.031 1.00 89.81 91 SER A N 1
ATOM 746 C CA . SER A 1 91 ? 11.116 4.525 2.142 1.00 89.81 91 SER A CA 1
ATOM 747 C C . SER A 1 91 ? 11.438 3.670 3.363 1.00 89.81 91 SER A C 1
ATOM 749 O O . SER A 1 91 ? 11.927 2.549 3.239 1.00 89.81 91 SER A O 1
ATOM 751 N N . LYS A 1 92 ? 11.134 4.200 4.547 1.00 86.62 92 LYS A N 1
ATOM 752 C CA . LYS A 1 92 ? 11.163 3.454 5.809 1.00 86.62 92 LYS A CA 1
ATOM 753 C C . LYS A 1 92 ? 9.869 2.679 6.000 1.00 86.62 92 LYS A C 1
ATOM 755 O O . LYS A 1 92 ? 8.847 3.036 5.407 1.00 86.62 92 LYS A O 1
ATOM 760 N N . TYR A 1 93 ? 9.901 1.683 6.881 1.00 82.50 93 TYR A N 1
ATOM 761 C CA . TYR A 1 93 ? 8.706 0.940 7.293 1.00 82.50 93 TYR A CA 1
ATOM 762 C C . TYR A 1 93 ? 8.016 0.254 6.108 1.00 82.50 93 TYR A C 1
ATOM 764 O O . TYR A 1 93 ? 6.798 0.276 5.988 1.00 82.50 93 TYR A O 1
ATOM 772 N N . VAL A 1 94 ? 8.784 -0.319 5.180 1.00 86.06 94 VAL A N 1
ATOM 773 C CA . VAL A 1 94 ? 8.221 -1.139 4.100 1.00 86.06 94 VAL A CA 1
ATOM 774 C C . VAL A 1 94 ? 8.048 -2.557 4.629 1.00 86.06 94 VAL A C 1
ATOM 776 O O . VAL A 1 94 ? 9.020 -3.202 5.014 1.00 86.06 94 VAL A O 1
ATOM 779 N N . LEU A 1 95 ? 6.804 -3.027 4.668 1.00 83.56 95 LEU A N 1
ATOM 780 C CA . LEU A 1 95 ? 6.462 -4.390 5.074 1.00 83.56 95 LEU A CA 1
ATOM 781 C C . LEU A 1 95 ? 6.697 -5.370 3.929 1.00 83.56 95 LEU A C 1
ATOM 783 O O . LEU A 1 95 ? 7.310 -6.418 4.113 1.00 83.56 95 LEU A O 1
ATOM 787 N N . ALA A 1 96 ? 6.180 -5.010 2.759 1.00 85.88 96 ALA A N 1
ATOM 788 C CA . ALA A 1 96 ? 6.217 -5.815 1.554 1.00 85.88 96 ALA A CA 1
ATOM 789 C C . ALA A 1 96 ? 6.209 -4.904 0.329 1.00 85.88 96 ALA A C 1
ATOM 791 O O . ALA A 1 96 ? 5.731 -3.764 0.378 1.00 85.88 96 ALA A O 1
ATOM 792 N N . TYR A 1 97 ? 6.719 -5.418 -0.783 1.00 89.25 97 TYR A N 1
ATOM 793 C CA . TYR A 1 97 ? 6.566 -4.764 -2.072 1.00 89.25 97 TYR A CA 1
ATOM 794 C C . TYR A 1 97 ? 6.481 -5.792 -3.193 1.00 89.25 97 TYR A C 1
ATOM 796 O O . TYR A 1 97 ? 7.043 -6.886 -3.102 1.00 89.25 97 TYR A O 1
ATOM 804 N N . GLU A 1 98 ? 5.836 -5.398 -4.279 1.00 91.25 98 GLU A N 1
ATOM 805 C CA . GLU A 1 98 ? 5.771 -6.150 -5.521 1.00 91.25 98 GLU A CA 1
ATOM 806 C C . GLU A 1 98 ? 6.155 -5.239 -6.684 1.00 91.25 98 GLU A C 1
ATOM 808 O O . GLU A 1 98 ? 5.736 -4.086 -6.765 1.00 91.25 98 GLU A O 1
ATOM 813 N N . VAL A 1 99 ? 6.989 -5.753 -7.576 1.00 91.25 99 VAL A N 1
ATOM 814 C CA . VAL A 1 99 ? 7.339 -5.136 -8.848 1.00 91.25 99 VAL A CA 1
ATOM 815 C C . VAL A 1 99 ? 6.646 -5.934 -9.934 1.00 91.25 99 VAL A C 1
ATOM 817 O O . VAL A 1 99 ? 6.987 -7.093 -10.166 1.00 91.25 99 VAL A O 1
ATOM 820 N N . GLU A 1 100 ? 5.707 -5.290 -10.611 1.00 91.44 100 GLU A N 1
ATOM 821 C CA . GLU A 1 100 ? 4.951 -5.860 -11.718 1.00 91.44 100 GLU A CA 1
ATOM 822 C C . GLU A 1 100 ? 5.317 -5.120 -13.002 1.00 91.44 100 GLU A C 1
ATOM 824 O O . GLU A 1 100 ? 5.374 -3.891 -13.024 1.00 91.44 100 GLU A O 1
ATOM 829 N N . GLY A 1 101 ? 5.592 -5.850 -14.074 1.00 90.12 101 GLY A N 1
ATOM 830 C CA . GLY A 1 101 ? 6.058 -5.300 -15.334 1.00 90.12 101 GLY A CA 1
ATOM 831 C C . GLY A 1 101 ? 5.467 -6.019 -16.533 1.00 90.12 101 GLY A C 1
ATOM 832 O O . GLY A 1 101 ? 5.355 -7.243 -16.542 1.00 90.12 101 GLY A O 1
ATOM 833 N N . ILE A 1 102 ? 5.145 -5.252 -17.568 1.00 89.00 102 ILE A N 1
ATOM 834 C CA . ILE A 1 102 ? 4.621 -5.763 -18.832 1.00 89.00 102 ILE A CA 1
ATOM 835 C C . ILE A 1 102 ? 5.370 -5.158 -20.014 1.00 89.00 102 ILE A C 1
ATOM 837 O O . ILE A 1 102 ? 5.660 -3.962 -20.029 1.00 89.00 102 ILE A O 1
ATOM 841 N N . SER A 1 103 ? 5.662 -5.992 -21.007 1.00 87.38 103 SER A N 1
ATOM 842 C CA . SER A 1 103 ? 6.066 -5.582 -22.350 1.00 87.38 103 SER A CA 1
ATOM 843 C C . SER A 1 103 ? 5.274 -6.412 -23.357 1.00 87.38 103 SER A C 1
ATOM 845 O O . SER A 1 103 ? 5.563 -7.590 -23.574 1.00 87.38 103 SER A O 1
ATOM 847 N N . GLU A 1 104 ? 4.247 -5.802 -23.941 1.00 81.25 104 GLU A N 1
ATOM 848 C CA . GLU A 1 104 ? 3.370 -6.421 -24.937 1.00 81.25 104 GLU A CA 1
ATOM 849 C C . GLU A 1 104 ? 4.132 -6.830 -26.202 1.00 81.25 104 GLU A C 1
ATOM 851 O O . GLU A 1 104 ? 3.965 -7.945 -26.693 1.00 81.25 104 GLU A O 1
ATOM 856 N N . PHE A 1 105 ? 5.020 -5.967 -26.701 1.00 82.25 105 PHE A N 1
ATOM 857 C CA . PHE A 1 105 ? 5.815 -6.215 -27.902 1.00 82.25 105 PHE A CA 1
ATOM 858 C C . PHE A 1 105 ? 6.723 -7.433 -27.732 1.00 82.25 105 PHE A C 1
ATOM 860 O O . PHE A 1 105 ? 6.828 -8.265 -28.632 1.00 82.25 105 PHE A O 1
ATOM 867 N N . ASN A 1 106 ? 7.348 -7.569 -26.560 1.00 76.31 106 ASN A N 1
ATOM 868 C CA . ASN A 1 106 ? 8.196 -8.718 -26.254 1.00 76.31 106 ASN A CA 1
ATOM 869 C C . ASN A 1 106 ? 7.394 -9.926 -25.724 1.00 76.31 106 ASN A C 1
ATOM 871 O O . ASN A 1 106 ? 7.977 -10.985 -25.493 1.00 76.31 106 ASN A O 1
ATOM 875 N N . ASN A 1 107 ? 6.067 -9.808 -25.565 1.00 77.81 107 ASN A N 1
ATOM 876 C CA . ASN A 1 107 ? 5.177 -10.817 -24.977 1.00 77.81 107 ASN A CA 1
ATOM 877 C C . ASN A 1 107 ? 5.632 -11.265 -23.574 1.00 77.81 107 ASN A C 1
ATOM 879 O O . ASN A 1 107 ? 5.636 -12.461 -23.259 1.00 77.81 107 ASN A O 1
ATOM 883 N N . LEU A 1 108 ? 6.044 -10.316 -22.730 1.00 79.50 108 LEU A N 1
ATOM 884 C CA . LEU A 1 108 ? 6.645 -10.594 -21.428 1.00 79.50 108 LEU A CA 1
ATOM 885 C C . LEU A 1 108 ? 5.842 -10.002 -20.270 1.00 79.50 108 LEU A C 1
ATOM 887 O O . LEU A 1 108 ? 5.468 -8.829 -20.292 1.00 79.50 108 LEU A O 1
ATOM 891 N N . TYR A 1 109 ? 5.670 -10.811 -19.226 1.00 84.44 109 TYR A N 1
ATOM 892 C CA . TYR A 1 109 ? 5.142 -10.405 -17.931 1.00 84.44 109 TYR A CA 1
ATOM 893 C C . TYR A 1 109 ? 6.132 -10.757 -16.824 1.00 84.44 109 TYR A C 1
ATOM 895 O O . TYR A 1 109 ? 6.671 -11.865 -16.765 1.00 84.44 109 TYR A O 1
ATOM 903 N N . PHE A 1 110 ? 6.350 -9.816 -15.922 1.00 82.81 110 PHE A N 1
ATOM 904 C CA . PHE A 1 110 ? 7.215 -9.958 -14.766 1.00 82.81 110 PHE A CA 1
ATOM 905 C C . PHE A 1 110 ? 6.424 -9.594 -13.520 1.00 82.81 110 PHE A C 1
ATOM 907 O O . PHE A 1 110 ? 5.872 -8.505 -13.447 1.00 82.81 110 PHE A O 1
ATOM 914 N N . SER A 1 111 ? 6.405 -10.474 -12.528 1.00 86.19 111 SER A N 1
ATOM 915 C CA . SER A 1 111 ? 5.972 -10.118 -11.180 1.00 86.19 111 SER A CA 1
ATOM 916 C C . SER A 1 111 ? 6.934 -10.764 -10.209 1.00 86.19 111 SER A C 1
ATOM 918 O O . SER A 1 111 ? 7.091 -11.983 -10.175 1.00 86.19 111 SER A O 1
ATOM 920 N N . THR A 1 112 ? 7.634 -9.934 -9.452 1.00 84.81 112 THR A N 1
ATOM 921 C CA . THR A 1 112 ? 8.439 -10.395 -8.333 1.00 84.81 112 THR A CA 1
ATOM 922 C C . THR A 1 112 ? 8.279 -9.418 -7.201 1.00 84.81 112 THR A C 1
ATOM 924 O O . THR A 1 112 ? 8.221 -8.208 -7.397 1.00 84.81 112 THR A O 1
ATOM 927 N N . GLY A 1 113 ? 8.303 -9.932 -5.991 1.00 78.75 113 GLY A N 1
ATOM 928 C CA . GLY A 1 113 ? 8.226 -9.094 -4.821 1.00 78.75 113 GLY A CA 1
ATOM 929 C C . GLY A 1 113 ? 9.019 -9.682 -3.691 1.00 78.75 113 GLY A C 1
ATOM 930 O O . GLY A 1 113 ? 9.473 -10.829 -3.730 1.00 78.75 113 GLY A O 1
ATOM 931 N N . LEU A 1 114 ? 9.148 -8.870 -2.665 1.00 72.19 114 LEU A N 1
ATOM 932 C CA . LEU A 1 114 ? 9.437 -9.369 -1.350 1.00 72.19 114 LEU A CA 1
ATOM 933 C C . LEU A 1 114 ? 8.084 -9.631 -0.677 1.00 72.19 114 LEU A C 1
ATOM 935 O O . LEU A 1 114 ? 7.384 -8.702 -0.282 1.00 72.19 114 LEU A O 1
ATOM 939 N N . LEU A 1 115 ? 7.714 -10.912 -0.619 1.00 62.00 115 LEU A N 1
ATOM 940 C CA . LEU A 1 115 ? 6.462 -11.387 -0.016 1.00 62.00 115 LEU A CA 1
ATOM 941 C C . LEU A 1 115 ? 6.606 -11.705 1.482 1.00 62.00 115 LEU A C 1
ATOM 943 O O . LEU A 1 115 ? 5.625 -12.083 2.112 1.00 62.00 115 LEU A O 1
ATOM 947 N N . ASP A 1 116 ? 7.815 -11.582 2.042 1.00 54.00 116 ASP A N 1
ATOM 948 C CA . ASP A 1 116 ? 8.143 -12.081 3.378 1.00 54.00 116 ASP A CA 1
ATOM 949 C C . ASP A 1 116 ? 8.702 -10.991 4.303 1.00 54.00 116 ASP A C 1
ATOM 951 O O . ASP A 1 116 ? 9.383 -10.063 3.879 1.00 54.00 116 ASP A O 1
ATOM 955 N N . ASN A 1 117 ? 8.396 -11.120 5.586 1.00 52.41 117 ASN A N 1
ATOM 956 C CA . ASN A 1 117 ? 8.347 -10.063 6.592 1.00 52.41 117 ASN A CA 1
ATOM 957 C C . ASN A 1 117 ? 9.731 -9.418 6.876 1.00 52.41 117 ASN A C 1
ATOM 959 O O . ASN A 1 117 ? 10.528 -9.951 7.663 1.00 52.41 117 ASN A O 1
ATOM 963 N N . VAL A 1 118 ? 10.029 -8.245 6.282 1.00 50.19 118 VAL A N 1
ATOM 964 C CA . VAL A 1 118 ? 11.298 -7.501 6.520 1.00 50.19 118 VAL A CA 1
ATOM 965 C C . VAL A 1 118 ? 11.465 -7.104 7.985 1.00 50.19 118 VAL A C 1
ATOM 967 O O . VAL A 1 118 ? 12.582 -6.870 8.416 1.00 50.19 118 VAL A O 1
ATOM 970 N N . PHE A 1 119 ? 10.407 -7.095 8.802 1.00 48.81 119 PHE A N 1
ATOM 971 C CA . PHE A 1 119 ? 10.526 -6.827 10.240 1.00 48.81 119 PHE A CA 1
ATOM 972 C C . PHE A 1 119 ? 11.406 -7.827 11.008 1.00 48.81 119 PHE A C 1
ATOM 974 O O . PHE A 1 119 ? 11.828 -7.534 12.123 1.00 48.81 119 PHE A O 1
ATOM 981 N N . SER A 1 120 ? 11.718 -8.993 10.433 1.00 49.16 120 SER A N 1
ATOM 982 C CA . SER A 1 120 ? 12.741 -9.892 10.990 1.00 49.16 120 SER A CA 1
ATOM 983 C C . SER A 1 120 ? 14.177 -9.391 10.774 1.00 49.16 120 SER A C 1
ATOM 985 O O . SER A 1 120 ? 15.102 -9.850 11.445 1.00 49.16 120 SER A O 1
ATOM 987 N N . ARG A 1 121 ? 14.379 -8.458 9.839 1.00 53.22 121 ARG A N 1
ATOM 988 C CA . ARG A 1 121 ? 15.679 -7.929 9.432 1.00 53.22 121 ARG A CA 1
ATOM 989 C C . ARG A 1 121 ? 15.852 -6.566 10.074 1.00 53.22 121 ARG A C 1
ATOM 991 O O . ARG A 1 121 ? 15.145 -5.627 9.745 1.00 53.22 121 ARG A O 1
ATOM 998 N N . LYS A 1 122 ? 16.786 -6.471 11.007 1.00 60.66 122 LYS A N 1
ATOM 999 C CA . LYS A 1 122 ? 17.154 -5.239 11.718 1.00 60.66 122 LYS A CA 1
ATOM 1000 C C . LYS A 1 122 ? 18.107 -4.369 10.882 1.00 60.66 122 LYS A C 1
ATOM 1002 O O . LYS A 1 122 ? 19.048 -3.791 11.418 1.00 60.66 122 LYS A O 1
ATOM 1007 N N . GLU A 1 123 ? 17.962 -4.404 9.557 1.00 68.12 123 GLU A N 1
ATOM 1008 C CA . GLU A 1 123 ? 18.950 -3.903 8.599 1.00 68.12 123 GLU A CA 1
ATOM 1009 C C . GLU A 1 123 ? 18.270 -3.272 7.381 1.00 68.12 123 GLU A C 1
ATOM 1011 O O . GLU A 1 123 ? 17.209 -3.721 6.936 1.00 68.12 123 GLU A O 1
ATOM 1016 N N . ASP A 1 124 ? 18.928 -2.258 6.817 1.00 77.69 124 ASP A N 1
ATOM 1017 C CA . ASP A 1 124 ? 18.525 -1.643 5.557 1.00 77.69 124 ASP A CA 1
ATOM 1018 C C . ASP A 1 124 ? 18.523 -2.670 4.422 1.00 77.69 124 ASP A C 1
ATOM 1020 O O . ASP A 1 124 ? 19.427 -3.498 4.275 1.00 77.69 124 ASP A O 1
ATOM 1024 N N . TYR A 1 125 ? 17.507 -2.583 3.573 1.00 78.62 125 TYR A N 1
ATOM 1025 C CA . TYR A 1 125 ? 17.309 -3.494 2.460 1.00 78.62 125 TYR A CA 1
ATOM 1026 C C . TYR A 1 125 ? 17.462 -2.753 1.136 1.00 78.62 125 TYR A C 1
ATOM 1028 O O . TYR A 1 125 ? 16.806 -1.741 0.893 1.00 78.62 125 TYR A O 1
ATOM 1036 N N . SER A 1 126 ? 18.325 -3.262 0.256 1.00 86.31 126 SER A N 1
ATOM 1037 C CA . SER A 1 126 ? 18.570 -2.661 -1.054 1.00 86.31 126 SER A CA 1
ATOM 1038 C C . SER A 1 126 ? 18.468 -3.692 -2.167 1.00 86.31 126 SER A C 1
ATOM 1040 O O . SER A 1 126 ? 19.091 -4.754 -2.100 1.00 86.31 126 SER A O 1
ATOM 1042 N N . VAL A 1 127 ? 17.690 -3.374 -3.202 1.00 87.00 127 VAL A N 1
ATOM 1043 C CA . VAL A 1 127 ? 17.501 -4.227 -4.382 1.00 87.00 127 VAL A CA 1
ATOM 1044 C C . VAL A 1 127 ? 17.651 -3.412 -5.649 1.00 87.00 127 VAL A C 1
ATOM 1046 O O . VAL A 1 127 ? 17.153 -2.295 -5.762 1.00 87.00 127 VAL A O 1
ATOM 1049 N N . ASN A 1 128 ? 18.314 -4.012 -6.634 1.00 89.81 128 ASN A N 1
ATOM 1050 C CA . ASN A 1 128 ? 18.521 -3.414 -7.942 1.00 89.81 128 ASN A CA 1
ATOM 1051 C C . ASN A 1 128 ? 17.876 -4.292 -9.013 1.00 89.81 128 ASN A C 1
ATOM 1053 O O . ASN A 1 128 ? 18.296 -5.430 -9.226 1.00 89.81 128 ASN A O 1
ATOM 1057 N N . TYR A 1 129 ? 16.894 -3.739 -9.718 1.00 88.69 129 TYR A N 1
ATOM 1058 C CA . TYR A 1 129 ? 16.290 -4.352 -10.892 1.00 88.69 129 TYR A CA 1
ATOM 1059 C C . TYR A 1 129 ? 16.943 -3.806 -12.164 1.00 88.69 129 TYR A C 1
ATOM 1061 O O . TYR A 1 129 ? 17.140 -2.598 -12.331 1.00 88.69 129 TYR A O 1
ATOM 1069 N N . SER A 1 130 ? 17.297 -4.709 -13.076 1.00 88.69 130 SER A N 1
ATOM 1070 C CA . SER A 1 130 ? 17.889 -4.360 -14.366 1.00 88.69 130 SER A CA 1
ATOM 1071 C C . SER A 1 130 ? 17.145 -5.073 -15.483 1.00 88.69 130 SER A C 1
ATOM 1073 O O . SER A 1 130 ? 17.081 -6.300 -15.492 1.00 88.69 130 SER A O 1
ATOM 1075 N N . PHE A 1 131 ? 16.583 -4.297 -16.406 1.00 86.69 131 PHE A N 1
ATOM 1076 C CA . PHE A 1 131 ? 15.749 -4.795 -17.497 1.00 86.69 131 PHE A CA 1
ATOM 1077 C C . PHE A 1 131 ? 16.507 -4.776 -18.824 1.00 86.69 131 PHE A C 1
ATOM 1079 O O . PHE A 1 131 ? 17.273 -3.855 -19.110 1.00 86.69 131 PHE A O 1
ATOM 1086 N N . GLN A 1 132 ? 16.278 -5.809 -19.628 1.00 86.75 132 GLN A N 1
ATOM 1087 C CA . GLN A 1 132 ? 16.814 -5.997 -20.977 1.00 86.75 132 GLN A CA 1
ATOM 1088 C C . GLN A 1 132 ? 15.773 -6.726 -21.839 1.00 86.75 132 GLN A C 1
ATOM 1090 O O . GLN A 1 132 ? 14.807 -7.248 -21.292 1.00 86.75 132 GLN A O 1
ATOM 1095 N N . ASN A 1 133 ? 15.978 -6.802 -23.157 1.00 81.62 133 ASN A N 1
ATOM 1096 C CA . ASN A 1 133 ? 14.986 -7.329 -24.116 1.00 81.62 133 ASN A CA 1
ATOM 1097 C C . ASN A 1 133 ? 14.429 -8.726 -23.777 1.00 81.62 133 ASN A C 1
ATOM 1099 O O . ASN A 1 133 ? 13.256 -8.984 -24.011 1.00 81.62 133 ASN A O 1
ATOM 1103 N N . ASP A 1 134 ? 15.249 -9.618 -23.214 1.00 69.69 134 ASP A N 1
ATOM 1104 C CA . ASP A 1 134 ? 14.834 -10.964 -22.797 1.00 69.69 134 ASP A CA 1
ATOM 1105 C C . ASP A 1 134 ? 14.964 -11.115 -21.275 1.00 69.69 134 ASP A C 1
ATOM 1107 O O . ASP A 1 134 ? 15.873 -11.778 -20.760 1.00 69.69 134 ASP A O 1
ATOM 1111 N N . PHE A 1 135 ? 14.082 -10.447 -20.526 1.00 69.31 135 PHE A N 1
ATOM 1112 C CA . PHE A 1 135 ? 14.066 -10.588 -19.068 1.00 69.31 135 PHE A CA 1
ATOM 1113 C C . PHE A 1 135 ? 13.527 -11.955 -18.591 1.00 69.31 135 PHE A C 1
ATOM 1115 O O . PHE A 1 135 ? 13.715 -12.295 -17.423 1.00 69.31 135 PHE A O 1
ATOM 1122 N N . VAL A 1 136 ? 12.996 -12.804 -19.491 1.00 52.84 136 VAL A N 1
ATOM 1123 C CA . VAL A 1 136 ? 12.579 -14.195 -19.194 1.00 52.84 136 VAL A CA 1
ATOM 1124 C C . VAL A 1 136 ? 13.754 -15.056 -18.774 1.00 52.84 136 VAL A C 1
ATOM 1126 O O . VAL A 1 136 ? 13.654 -15.834 -17.828 1.00 52.84 136 VAL A O 1
ATOM 1129 N N . ARG A 1 137 ? 14.902 -14.896 -19.438 1.00 49.19 137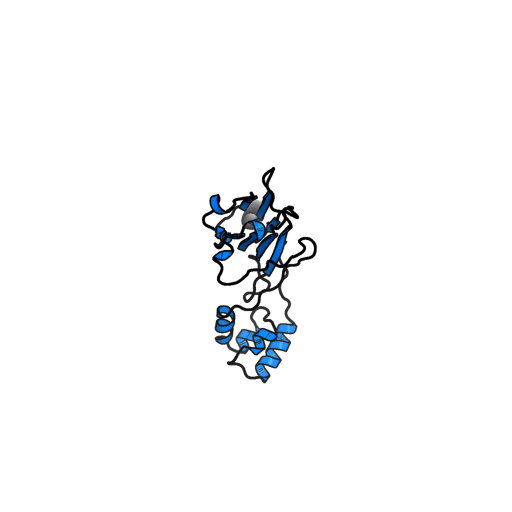 ARG A N 1
ATOM 1130 C CA . ARG A 1 137 ? 16.103 -15.684 -19.127 1.00 49.19 137 ARG A CA 1
ATOM 1131 C C . ARG A 1 137 ? 16.764 -15.316 -17.802 1.00 49.19 137 ARG A C 1
ATOM 1133 O O . ARG A 1 137 ? 17.666 -16.031 -17.376 1.00 49.19 137 ARG A O 1
ATOM 1140 N N . MET A 1 138 ? 16.363 -14.213 -17.169 1.00 50.69 138 MET A N 1
ATOM 1141 C CA . MET A 1 138 ? 17.046 -13.702 -15.979 1.00 50.69 138 MET A CA 1
ATOM 1142 C C . MET A 1 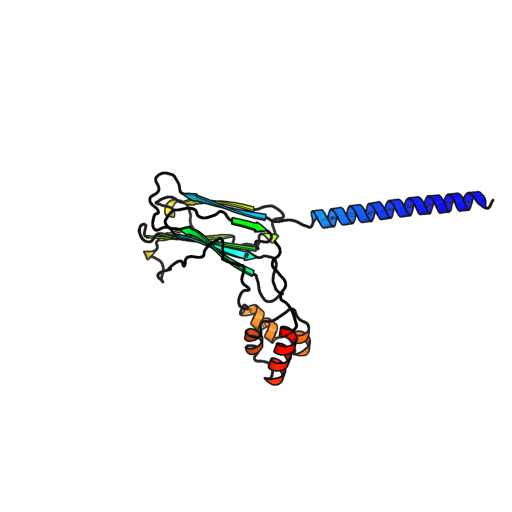138 ? 16.408 -14.130 -14.657 1.00 50.69 138 MET A C 1
ATOM 1144 O O . MET A 1 138 ? 17.112 -14.120 -13.654 1.00 50.69 138 MET A O 1
ATOM 1148 N N . ASN A 1 139 ? 15.123 -14.507 -14.624 1.00 53.06 139 ASN A N 1
ATOM 1149 C CA . ASN A 1 139 ? 14.412 -14.751 -13.365 1.00 53.06 139 ASN A CA 1
ATOM 1150 C C . ASN A 1 139 ? 13.304 -15.803 -13.495 1.00 53.06 139 ASN A C 1
ATOM 1152 O O . ASN A 1 139 ? 12.467 -15.710 -14.391 1.00 53.06 139 ASN A O 1
ATOM 1156 N N . GLN A 1 140 ? 13.224 -16.718 -12.518 1.00 56.62 140 GLN A N 1
ATOM 1157 C CA . GLN A 1 140 ? 12.133 -17.705 -12.375 1.00 56.62 140 GLN A CA 1
ATOM 1158 C C . GLN A 1 140 ? 10.736 -17.061 -12.240 1.00 56.62 140 GLN A C 1
ATOM 1160 O O . GLN A 1 140 ? 9.724 -17.736 -12.387 1.00 56.62 140 GLN A O 1
ATOM 1165 N N . ALA A 1 141 ? 10.690 -15.755 -11.969 1.00 60.31 141 ALA A N 1
ATOM 1166 C CA . ALA A 1 141 ? 9.490 -14.953 -11.761 1.00 60.31 141 ALA A CA 1
ATOM 1167 C C . ALA A 1 141 ? 8.877 -14.370 -13.058 1.00 60.31 141 ALA A C 1
ATOM 1169 O O . ALA A 1 141 ? 7.852 -13.691 -13.013 1.00 60.31 141 ALA A O 1
ATOM 1170 N N . THR A 1 142 ? 9.495 -14.605 -14.219 1.00 60.97 142 THR A N 1
ATOM 1171 C CA . THR A 1 142 ? 9.007 -14.085 -15.507 1.00 60.97 142 THR A CA 1
ATOM 1172 C C . THR A 1 142 ? 8.155 -15.128 -16.222 1.00 60.97 142 THR A C 1
ATOM 1174 O O . THR A 1 142 ? 8.564 -16.282 -16.355 1.00 60.97 142 THR A O 1
ATOM 1177 N N . LYS A 1 143 ? 6.992 -14.721 -16.732 1.00 63.22 143 LYS A N 1
ATOM 1178 C CA . LYS A 1 143 ? 6.099 -15.557 -17.545 1.00 63.22 143 LYS A CA 1
ATOM 1179 C C . LYS A 1 143 ? 5.916 -14.936 -18.926 1.00 63.22 143 LYS A C 1
ATOM 1181 O O . LYS A 1 143 ? 6.104 -13.731 -19.107 1.00 63.22 143 LYS A O 1
ATOM 1186 N N . LYS A 1 144 ? 5.541 -15.750 -19.913 1.00 62.12 144 LYS A N 1
ATOM 1187 C CA . LYS A 1 144 ? 5.075 -15.197 -21.186 1.00 62.12 144 LYS A CA 1
ATOM 1188 C C . LYS A 1 144 ? 3.713 -14.561 -20.969 1.00 62.12 144 LYS A C 1
ATOM 1190 O O . LYS A 1 144 ? 2.861 -15.128 -20.292 1.00 62.12 144 LYS A O 1
ATOM 1195 N N . TYR A 1 145 ? 3.516 -13.402 -21.573 1.00 60.53 145 TYR A N 1
ATOM 1196 C CA . TYR A 1 145 ? 2.261 -12.670 -21.495 1.00 60.53 145 TYR A CA 1
ATOM 1197 C C . TYR A 1 145 ? 1.091 -13.470 -22.099 1.00 60.53 145 TYR A C 1
ATOM 1199 O O . TYR A 1 145 ? 0.006 -13.495 -21.532 1.00 60.53 145 TYR A O 1
ATOM 1207 N N . SER A 1 146 ? 1.352 -14.235 -23.164 1.00 62.91 146 SER A N 1
ATOM 1208 C CA . SER A 1 146 ? 0.412 -15.191 -23.771 1.00 62.91 146 SER A CA 1
ATOM 1209 C C . SER A 1 146 ? -0.103 -16.293 -22.841 1.00 62.91 146 SER A C 1
ATOM 1211 O O . SER A 1 146 ? -1.101 -16.928 -23.167 1.00 62.91 146 SER A O 1
ATOM 1213 N N . ASP A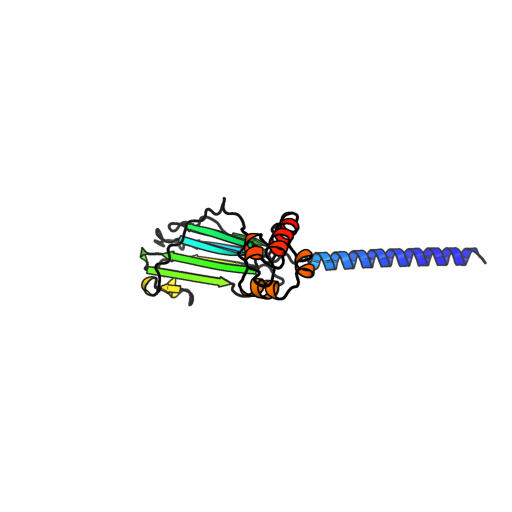 1 147 ? 0.587 -16.548 -21.729 1.00 66.94 147 ASP A N 1
ATOM 1214 C CA . ASP A 1 147 ? 0.264 -17.633 -20.799 1.00 66.94 147 ASP A CA 1
ATOM 1215 C C . ASP A 1 147 ? -0.556 -17.117 -19.599 1.00 66.94 147 ASP A C 1
ATOM 1217 O O . ASP A 1 147 ? -0.802 -17.856 -18.646 1.00 66.94 147 ASP A O 1
ATOM 1221 N N . LEU A 1 148 ? -0.946 -15.837 -19.612 1.00 66.75 148 LEU A N 1
ATOM 1222 C CA . LEU A 1 148 ? -1.819 -15.246 -18.606 1.00 66.75 148 LEU A CA 1
ATOM 1223 C C . LEU A 1 148 ? -3.284 -15.463 -18.993 1.00 66.75 148 LEU A C 1
ATOM 1225 O O . LEU A 1 148 ? -3.712 -15.081 -20.079 1.00 66.75 148 LEU A O 1
ATOM 1229 N N . ASP A 1 149 ? -4.068 -16.011 -18.060 1.00 57.75 149 ASP A N 1
ATOM 1230 C CA . ASP A 1 149 ? -5.508 -16.252 -18.240 1.00 57.75 149 ASP A CA 1
ATOM 1231 C C . ASP A 1 149 ? -6.309 -14.959 -18.494 1.00 57.75 149 ASP A C 1
ATOM 1233 O O . ASP A 1 149 ? -7.426 -15.010 -19.004 1.00 57.75 149 ASP A O 1
ATOM 1237 N N . ASN A 1 150 ? -5.738 -13.795 -18.156 1.00 60.03 150 ASN A N 1
ATOM 1238 C CA . ASN A 1 150 ? -6.306 -12.474 -18.396 1.00 60.03 150 ASN A CA 1
ATOM 1239 C C . ASN A 1 150 ? -5.231 -11.506 -18.916 1.00 60.03 150 ASN A C 1
ATOM 1241 O O . ASN A 1 150 ? -4.113 -11.472 -18.402 1.00 60.03 150 ASN A O 1
ATOM 1245 N N . ILE A 1 151 ? -5.603 -10.669 -19.890 1.00 62.50 151 ILE A N 1
ATOM 1246 C CA . ILE A 1 151 ? -4.808 -9.525 -20.365 1.00 62.50 151 ILE A CA 1
ATOM 1247 C C . ILE A 1 151 ? -4.641 -8.549 -19.192 1.00 62.50 151 ILE A C 1
ATOM 1249 O O . ILE A 1 151 ? -5.599 -7.894 -18.779 1.00 62.50 151 ILE A O 1
ATOM 1253 N N . VAL A 1 152 ? -3.431 -8.466 -18.639 1.00 68.62 152 VAL A N 1
ATOM 1254 C CA . VAL A 1 152 ? -3.077 -7.482 -17.607 1.00 68.62 152 VAL A CA 1
ATOM 1255 C C . VAL A 1 152 ? -2.733 -6.169 -18.309 1.00 68.62 152 VAL A C 1
ATOM 1257 O O . VAL A 1 152 ? -1.765 -6.122 -19.059 1.00 68.62 152 VAL A O 1
ATOM 1260 N N . ASP A 1 153 ? -3.516 -5.112 -18.088 1.00 75.69 153 ASP A N 1
ATOM 1261 C CA . ASP A 1 153 ? -3.159 -3.742 -18.482 1.00 75.69 153 ASP A CA 1
ATOM 1262 C C . ASP A 1 153 ? -2.660 -2.987 -17.245 1.00 75.69 153 ASP A C 1
ATOM 1264 O O . ASP A 1 153 ? -3.419 -2.709 -16.308 1.00 75.69 153 ASP A O 1
ATOM 1268 N N . LEU A 1 154 ? -1.361 -2.677 -17.220 1.00 86.81 154 LEU A N 1
ATOM 1269 C CA . LEU A 1 154 ? -0.767 -1.924 -16.122 1.00 86.81 154 LEU A CA 1
ATOM 1270 C C . LEU A 1 154 ? -1.129 -0.450 -16.252 1.00 86.81 154 LEU A C 1
ATOM 1272 O O . LEU A 1 154 ? -0.589 0.265 -17.093 1.00 86.81 154 LEU A O 1
ATOM 1276 N N . LYS A 1 155 ? -1.984 0.050 -15.360 1.00 92.44 155 LYS A N 1
ATOM 1277 C CA . LYS A 1 155 ? -2.284 1.486 -15.279 1.00 92.44 155 LYS A CA 1
ATOM 1278 C C . LYS A 1 155 ? -1.023 2.300 -14.978 1.00 92.44 155 LYS A C 1
ATOM 1280 O O . LYS A 1 155 ? -0.115 1.835 -14.289 1.00 92.44 155 LYS A O 1
ATOM 1285 N N . PHE A 1 156 ? -0.992 3.533 -15.479 1.00 95.06 156 PHE A N 1
ATOM 1286 C CA . PHE A 1 156 ? 0.047 4.502 -15.142 1.00 95.06 156 PHE A CA 1
ATOM 1287 C C . PHE A 1 156 ? -0.275 5.209 -13.817 1.00 95.06 156 PHE A C 1
ATOM 1289 O O . PHE A 1 156 ? -1.369 5.751 -13.653 1.00 95.06 156 PHE A O 1
ATOM 1296 N N . TYR A 1 157 ? 0.698 5.244 -12.909 1.00 96.56 157 TYR A N 1
ATOM 1297 C CA . TYR A 1 157 ? 0.632 5.914 -11.612 1.00 96.56 157 TYR A CA 1
ATOM 1298 C C . TYR A 1 157 ? 1.800 6.895 -11.497 1.00 96.56 157 TYR A C 1
ATOM 1300 O O . TYR A 1 157 ? 2.952 6.478 -11.372 1.00 96.56 157 TYR A O 1
ATOM 1308 N N . ASP A 1 158 ? 1.523 8.199 -11.536 1.00 96.69 158 ASP A N 1
ATOM 1309 C CA . ASP A 1 158 ? 2.578 9.216 -11.481 1.00 96.69 158 ASP A CA 1
ATOM 1310 C C . ASP A 1 158 ? 3.320 9.146 -10.128 1.00 96.69 158 ASP A C 1
ATOM 1312 O O . ASP A 1 158 ? 2.690 9.306 -9.070 1.00 96.69 158 ASP A O 1
ATOM 1316 N N . PRO A 1 159 ? 4.646 8.910 -10.122 1.00 94.88 159 PRO A N 1
ATOM 1317 C CA . PRO A 1 159 ? 5.411 8.766 -8.889 1.00 94.88 159 PRO A CA 1
ATOM 1318 C C . PRO A 1 159 ? 5.446 10.033 -8.023 1.00 94.88 159 PRO A C 1
ATOM 1320 O O . PRO A 1 159 ? 5.646 9.923 -6.811 1.00 94.88 159 PRO A O 1
ATOM 1323 N N . ASN A 1 160 ? 5.233 11.215 -8.609 1.00 93.62 160 ASN A N 1
ATOM 1324 C CA . ASN A 1 160 ? 5.313 12.503 -7.917 1.00 93.62 160 ASN A CA 1
ATOM 1325 C C . ASN A 1 160 ? 4.006 12.883 -7.221 1.00 93.62 160 ASN A C 1
ATOM 1327 O O . ASN A 1 160 ? 4.030 13.600 -6.223 1.00 93.62 160 ASN A O 1
ATOM 1331 N N . THR A 1 161 ? 2.865 12.426 -7.741 1.00 95.19 161 THR A N 1
ATOM 1332 C CA . THR A 1 161 ? 1.545 12.805 -7.211 1.00 95.19 161 THR A CA 1
ATOM 1333 C C . THR A 1 161 ? 0.846 11.679 -6.465 1.00 95.19 161 THR A C 1
ATOM 1335 O O . THR A 1 161 ? -0.091 11.943 -5.713 1.00 95.19 161 THR A O 1
ATOM 1338 N N . THR A 1 162 ? 1.251 10.421 -6.659 1.00 94.62 162 THR A N 1
ATOM 1339 C CA . THR A 1 162 ? 0.570 9.294 -6.011 1.00 94.62 162 THR A CA 1
ATOM 1340 C C . THR A 1 162 ? 0.900 9.231 -4.517 1.00 94.62 162 THR A C 1
ATOM 1342 O O . THR A 1 162 ? 2.066 9.155 -4.114 1.00 94.62 162 THR A O 1
ATOM 1345 N N . LEU A 1 163 ? -0.144 9.247 -3.687 1.00 93.62 163 LEU A N 1
ATOM 1346 C CA . LEU A 1 163 ? -0.062 9.216 -2.225 1.00 93.62 163 LEU A CA 1
ATOM 1347 C C . LEU A 1 163 ? -0.354 7.815 -1.676 1.00 93.62 163 LEU A C 1
ATOM 1349 O O . LEU A 1 163 ? -0.976 6.995 -2.352 1.00 93.62 163 LEU A O 1
ATOM 1353 N N . TYR A 1 164 ? 0.061 7.567 -0.432 1.00 94.38 164 TYR A N 1
ATOM 1354 C CA . TYR A 1 164 ? -0.374 6.386 0.308 1.00 94.38 164 TYR A CA 1
ATOM 1355 C C . TYR A 1 164 ? -1.887 6.403 0.527 1.00 94.38 164 TYR A C 1
ATOM 1357 O 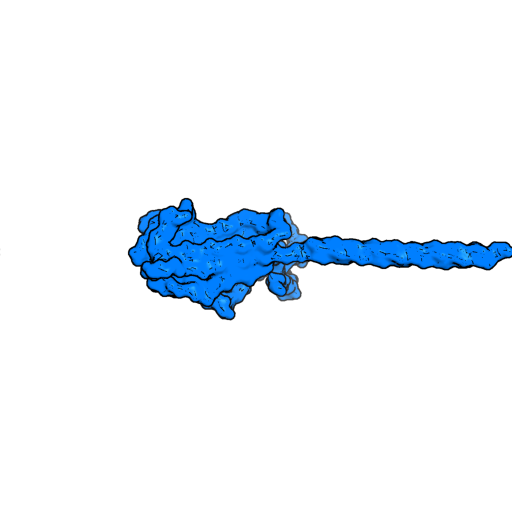O . TYR A 1 164 ? -2.485 7.438 0.831 1.00 94.38 164 TYR A O 1
ATOM 1365 N N . GLN A 1 165 ? -2.492 5.230 0.400 1.00 95.69 165 GLN A N 1
ATOM 1366 C CA . GLN A 1 165 ? -3.910 4.986 0.611 1.00 95.69 165 GLN A CA 1
ATOM 1367 C C . GLN A 1 165 ? -4.096 3.928 1.696 1.00 95.69 165 GLN A C 1
ATOM 1369 O O . GLN A 1 165 ? -3.213 3.112 1.941 1.00 95.69 165 GLN A O 1
ATOM 1374 N N . ILE A 1 166 ? -5.248 3.954 2.361 1.00 96.00 166 ILE A N 1
ATOM 1375 C CA . ILE A 1 166 ? -5.621 2.951 3.363 1.00 96.00 166 ILE A CA 1
ATOM 1376 C C . ILE A 1 166 ? -6.322 1.802 2.643 1.00 96.00 166 ILE A C 1
ATOM 1378 O O . ILE A 1 166 ? -7.312 2.050 1.948 1.00 96.00 166 ILE A O 1
ATOM 1382 N N . THR A 1 167 ? -5.840 0.573 2.830 1.00 94.31 167 THR A N 1
ATOM 1383 C CA . THR A 1 167 ? -6.434 -0.633 2.234 1.00 94.31 167 THR A CA 1
ATOM 1384 C C . THR A 1 167 ? -7.901 -0.802 2.623 1.00 94.31 167 THR A C 1
ATOM 1386 O O . THR A 1 167 ? -8.390 -0.236 3.607 1.00 94.31 167 THR A O 1
ATOM 1389 N N . ASP A 1 168 ? -8.618 -1.620 1.866 1.00 94.94 168 ASP A N 1
ATOM 1390 C CA . ASP A 1 168 ? -9.884 -2.168 2.343 1.00 94.94 168 ASP A CA 1
ATOM 1391 C C . ASP A 1 168 ? -9.636 -3.127 3.512 1.00 94.94 168 ASP A C 1
ATOM 1393 O O . ASP A 1 168 ? -8.512 -3.599 3.726 1.00 94.94 168 ASP A O 1
ATOM 1397 N N . ILE A 1 169 ? -10.676 -3.377 4.309 1.00 94.94 169 ILE A N 1
ATOM 1398 C CA . ILE A 1 169 ? -10.587 -4.383 5.365 1.00 94.94 169 ILE A CA 1
ATOM 1399 C C . ILE A 1 169 ? -10.448 -5.770 4.731 1.00 94.94 169 ILE A C 1
ATOM 1401 O O . ILE A 1 169 ? -11.176 -6.099 3.793 1.00 94.94 169 ILE A O 1
ATOM 1405 N N . SER A 1 170 ? -9.536 -6.592 5.249 1.00 94.06 170 SER A N 1
ATOM 1406 C CA . SER A 1 170 ? -9.455 -7.996 4.849 1.00 94.06 170 SER A CA 1
ATOM 1407 C C . SER A 1 170 ? -10.655 -8.783 5.380 1.00 94.06 170 SER A C 1
ATOM 1409 O O . SER A 1 170 ? -11.237 -8.436 6.413 1.00 94.06 170 SER A O 1
ATOM 1411 N N . ASP A 1 171 ? -11.003 -9.882 4.711 1.00 94.94 171 ASP A N 1
ATOM 1412 C CA . ASP A 1 171 ? -12.084 -10.763 5.165 1.00 94.94 171 ASP A CA 1
ATOM 1413 C C . ASP A 1 171 ? -11.809 -11.339 6.561 1.00 94.94 171 ASP A C 1
ATOM 1415 O O . ASP A 1 171 ? -12.723 -11.450 7.377 1.00 94.94 171 ASP A O 1
ATOM 1419 N N . GLU A 1 172 ? -10.544 -11.644 6.866 1.00 95.12 172 GLU A N 1
ATOM 1420 C CA . GLU A 1 172 ? -10.109 -12.109 8.186 1.00 95.12 172 GLU A CA 1
ATOM 1421 C C . GLU A 1 172 ? -10.343 -11.046 9.267 1.00 95.12 172 GLU A C 1
ATOM 1423 O O . GLU A 1 172 ? -10.978 -11.330 10.286 1.00 95.12 172 GLU A O 1
ATOM 1428 N N . ASN A 1 173 ? -9.913 -9.802 9.027 1.00 95.69 173 ASN A N 1
ATOM 1429 C CA . ASN A 1 173 ? -10.125 -8.702 9.968 1.00 95.69 173 ASN A CA 1
ATOM 1430 C C . ASN A 1 173 ? -11.617 -8.403 10.141 1.00 95.69 173 ASN A C 1
ATOM 1432 O O . ASN A 1 173 ? -12.077 -8.159 11.258 1.00 95.69 173 ASN A O 1
ATOM 1436 N N . LEU A 1 174 ? -12.398 -8.461 9.060 1.00 97.25 174 LEU A N 1
ATOM 1437 C CA . LEU A 1 174 ? -13.845 -8.276 9.122 1.00 97.25 174 LEU A CA 1
ATOM 1438 C C . LEU A 1 174 ? -14.521 -9.388 9.933 1.00 97.25 174 LEU A C 1
ATOM 1440 O O . LEU A 1 174 ? -15.409 -9.098 10.738 1.00 97.25 174 LEU A O 1
ATOM 1444 N N . LEU A 1 175 ? -14.106 -10.642 9.750 1.00 96.25 175 LEU A N 1
ATOM 1445 C CA . LEU A 1 175 ? -14.602 -11.776 10.525 1.00 96.25 175 LEU A CA 1
ATOM 1446 C C . LEU A 1 175 ? -14.246 -11.623 12.007 1.00 96.25 175 LEU A C 1
ATOM 1448 O O . LEU A 1 175 ? -15.102 -11.827 12.865 1.00 96.25 175 LEU A O 1
ATOM 1452 N N . PHE A 1 176 ? -13.025 -11.191 12.318 1.00 96.69 176 PHE A N 1
ATOM 1453 C CA . PHE A 1 176 ? -12.600 -10.931 13.691 1.00 96.69 176 PHE A CA 1
ATOM 1454 C C . PHE A 1 176 ? -13.386 -9.784 14.341 1.00 96.69 176 PHE A C 1
ATOM 1456 O O . PHE A 1 176 ? -13.811 -9.886 15.490 1.00 96.69 176 PHE A O 1
ATOM 1463 N N . LEU A 1 177 ? -13.667 -8.701 13.613 1.00 97.12 177 LEU A N 1
ATOM 1464 C CA . LEU A 1 177 ? -14.552 -7.643 14.110 1.00 97.12 177 LEU A CA 1
ATOM 1465 C C . LEU A 1 177 ? -15.966 -8.160 14.408 1.00 97.12 177 LEU A C 1
ATOM 1467 O O . LEU A 1 177 ? -16.613 -7.663 15.332 1.00 97.12 177 LEU A O 1
ATOM 1471 N N . GLN A 1 178 ? -16.448 -9.164 13.669 1.00 97.00 178 GLN A N 1
ATOM 1472 C CA . GLN A 1 178 ? -17.756 -9.777 13.915 1.00 97.00 178 GLN A CA 1
ATOM 1473 C C . GLN A 1 178 ? -17.819 -10.610 15.200 1.00 97.00 178 GLN A C 1
ATOM 1475 O O . GLN A 1 178 ? -18.913 -10.859 15.701 1.00 97.00 178 GLN A O 1
ATOM 1480 N N . THR A 1 179 ? -16.680 -11.002 15.777 1.00 96.69 179 THR A N 1
ATOM 1481 C CA . THR A 1 179 ? -16.660 -11.708 17.068 1.00 96.69 179 THR A CA 1
ATOM 1482 C C . THR A 1 179 ? -16.711 -10.761 18.266 1.00 96.69 179 THR A C 1
ATOM 1484 O O . THR A 1 179 ? -16.875 -11.222 19.392 1.00 96.69 179 THR A O 1
ATOM 1487 N N . LYS A 1 180 ? -16.541 -9.449 18.056 1.00 97.19 180 LYS A N 1
ATOM 1488 C CA . LYS A 1 180 ? -16.521 -8.443 19.126 1.00 97.19 180 LYS A CA 1
ATOM 1489 C C . LYS A 1 180 ? -17.925 -7.944 19.445 1.00 97.19 180 LYS A C 1
ATOM 1491 O O . LYS A 1 180 ? -18.730 -7.682 18.548 1.00 97.19 180 LYS A O 1
ATOM 1496 N N . SER A 1 181 ? -18.202 -7.742 20.727 1.00 97.69 181 SER A N 1
ATOM 1497 C CA . SER A 1 181 ? -19.428 -7.092 21.189 1.00 97.69 181 SER A CA 1
ATOM 1498 C C . SER A 1 181 ? -19.484 -5.619 20.772 1.00 97.69 181 SER A C 1
ATOM 1500 O O . SER A 1 181 ? -18.462 -4.988 20.484 1.00 97.69 181 SER A O 1
ATOM 1502 N N . PHE A 1 182 ? -20.688 -5.038 20.788 1.00 97.94 182 PHE A N 1
ATOM 1503 C CA . PHE A 1 182 ? -20.873 -3.606 20.550 1.00 97.94 182 PHE A CA 1
ATOM 1504 C C . PHE A 1 182 ? -19.976 -2.758 21.461 1.00 97.94 182 PHE A C 1
ATOM 1506 O O . PHE A 1 182 ? -19.323 -1.832 20.984 1.00 97.94 182 PHE A O 1
ATOM 1513 N N . ASP A 1 183 ? -19.895 -3.098 22.751 1.00 97.81 183 ASP A N 1
ATOM 1514 C CA . ASP A 1 183 ? -19.118 -2.330 23.720 1.00 97.81 183 ASP A CA 1
ATOM 1515 C C . ASP A 1 183 ? -17.611 -2.373 23.448 1.00 97.81 183 ASP A C 1
ATOM 1517 O O . ASP A 1 183 ? -16.948 -1.337 23.541 1.00 97.81 183 ASP A O 1
ATOM 1521 N N . GLU A 1 184 ? -17.078 -3.525 23.042 1.00 97.94 184 GLU A N 1
ATOM 1522 C CA . GLU A 1 184 ? -15.678 -3.661 22.628 1.00 97.94 184 GLU A CA 1
ATOM 1523 C C . GLU A 1 184 ? -15.389 -2.847 21.363 1.00 97.94 184 GLU A C 1
ATOM 1525 O O . GLU A 1 184 ? -14.401 -2.111 21.304 1.00 97.94 184 GLU A O 1
ATOM 1530 N N . LEU A 1 185 ? -16.283 -2.906 20.372 1.00 98.12 185 LEU A N 1
ATOM 1531 C CA . LEU A 1 185 ? -16.145 -2.183 19.105 1.00 98.12 185 LEU A CA 1
ATOM 1532 C C . LEU A 1 185 ? -16.142 -0.658 19.274 1.00 98.12 185 LEU A C 1
ATOM 1534 O O . LEU A 1 185 ? -15.628 0.052 18.408 1.00 98.12 185 LEU A O 1
ATOM 1538 N N . LYS A 1 186 ? -16.664 -0.111 20.377 1.00 97.81 186 LYS A N 1
ATOM 1539 C CA . LYS A 1 186 ? -16.537 1.330 20.667 1.00 97.81 186 LYS A CA 1
ATOM 1540 C C . LYS A 1 186 ? -15.100 1.728 20.987 1.00 97.81 186 LYS A C 1
ATOM 1542 O O . LYS A 1 186 ? -14.726 2.868 20.712 1.00 97.81 186 LYS A O 1
ATOM 1547 N N . ASN A 1 187 ? -14.301 0.815 21.531 1.00 96.06 187 ASN A N 1
ATOM 1548 C CA . ASN A 1 187 ? -12.995 1.119 22.120 1.00 96.06 187 ASN A CA 1
ATOM 1549 C C . ASN A 1 187 ? -11.806 0.741 21.230 1.00 96.06 187 ASN A C 1
ATOM 1551 O O . ASN A 1 187 ? -10.707 1.226 21.471 1.00 96.06 187 ASN A O 1
ATOM 1555 N N . VAL A 1 188 ? -12.017 -0.063 20.186 1.00 95.81 188 VAL A N 1
ATOM 1556 C CA . VAL A 1 188 ? -10.960 -0.423 19.222 1.00 95.81 188 VAL A CA 1
ATOM 1557 C C . VAL A 1 188 ? -10.470 0.772 18.401 1.00 95.81 188 VAL A C 1
ATOM 1559 O O . VAL A 1 188 ? -11.097 1.838 18.402 1.00 95.81 188 VAL A O 1
ATOM 1562 N N . THR A 1 189 ? -9.372 0.612 17.666 1.00 96.00 189 THR A N 1
ATOM 1563 C CA . THR A 1 189 ? -8.891 1.644 16.732 1.00 96.00 189 THR A CA 1
ATOM 1564 C C . THR A 1 189 ? -9.913 1.925 15.616 1.00 96.00 189 THR A C 1
ATOM 1566 O O . THR A 1 189 ? -10.922 1.228 15.484 1.00 96.00 189 THR A O 1
ATOM 1569 N N . LYS A 1 190 ? -9.729 3.020 14.866 1.00 97.69 190 LYS A N 1
ATOM 1570 C CA . LYS A 1 190 ? -10.739 3.530 13.921 1.00 97.69 190 LYS A CA 1
ATOM 1571 C C . LYS A 1 190 ? -11.118 2.486 12.860 1.00 97.69 190 LYS A C 1
ATOM 1573 O O . LYS A 1 190 ? -10.247 1.959 12.183 1.00 97.69 190 LYS A O 1
ATOM 1578 N N . ILE A 1 191 ? -12.422 2.284 12.657 1.00 98.00 191 ILE A N 1
ATOM 1579 C CA . ILE A 1 191 ? -13.003 1.466 11.578 1.00 98.00 191 ILE A CA 1
ATOM 1580 C C . ILE A 1 191 ? -13.691 2.398 10.565 1.00 98.00 191 ILE A C 1
ATOM 1582 O O . ILE A 1 191 ? -14.366 3.356 10.958 1.00 98.00 191 ILE A O 1
ATOM 1586 N N . LYS A 1 192 ? -13.536 2.145 9.259 1.00 97.88 192 LYS A N 1
ATOM 1587 C CA . LYS A 1 192 ? -14.255 2.863 8.192 1.00 97.88 192 LYS A CA 1
ATOM 1588 C C . LYS A 1 192 ? -15.763 2.612 8.308 1.00 97.88 192 LYS A C 1
ATOM 1590 O O . LYS A 1 192 ? -16.217 1.502 8.579 1.00 97.88 192 LYS A O 1
ATOM 1595 N N . SER A 1 193 ? -16.561 3.640 8.034 1.00 97.25 193 SER A N 1
ATOM 1596 C CA . SER A 1 193 ? -18.028 3.566 8.116 1.00 97.25 193 SER A CA 1
ATOM 1597 C C . SER A 1 193 ? -18.633 2.487 7.214 1.00 97.25 193 SER A C 1
ATOM 1599 O O . SER A 1 193 ? -19.590 1.818 7.605 1.00 97.25 193 SER A O 1
ATOM 1601 N N . GLU A 1 194 ? -18.060 2.296 6.025 1.00 97.19 194 GLU A N 1
ATOM 1602 C CA . GLU A 1 194 ? -18.483 1.259 5.081 1.00 97.19 194 GLU A CA 1
ATOM 1603 C C . GLU A 1 194 ? -18.278 -0.155 5.637 1.00 97.19 194 GLU A C 1
ATOM 1605 O O . GLU A 1 194 ? -19.131 -1.016 5.435 1.00 97.19 194 GLU A O 1
ATOM 1610 N N . ASP A 1 195 ? -17.230 -0.388 6.429 1.00 97.94 195 ASP A N 1
ATOM 1611 C CA . ASP A 1 195 ? -16.957 -1.696 7.026 1.00 97.94 195 ASP A CA 1
ATOM 1612 C C . ASP A 1 195 ? -17.828 -1.965 8.255 1.00 97.94 195 ASP A C 1
ATOM 1614 O O . ASP A 1 195 ? -18.292 -3.088 8.446 1.00 97.94 195 ASP A O 1
ATOM 1618 N N . ILE A 1 196 ? -18.170 -0.930 9.033 1.00 98.31 196 ILE A N 1
ATOM 1619 C CA . ILE A 1 196 ? -19.151 -1.047 10.128 1.00 98.31 196 ILE A CA 1
ATOM 1620 C C . ILE A 1 196 ? -20.502 -1.542 9.589 1.00 98.31 196 ILE A C 1
ATOM 1622 O O . ILE A 1 196 ? -21.184 -2.344 10.232 1.00 98.31 196 ILE A O 1
ATOM 1626 N N . SER A 1 197 ? -20.889 -1.116 8.381 1.00 96.81 197 SER A N 1
ATOM 1627 C CA . SER A 1 197 ? -22.141 -1.560 7.756 1.00 96.81 197 SER A CA 1
ATOM 1628 C C . SER A 1 197 ? -22.178 -3.076 7.502 1.00 96.81 197 SER A C 1
ATOM 1630 O O . SER A 1 197 ? -23.246 -3.694 7.610 1.00 96.81 197 SER A O 1
ATOM 1632 N N . LYS A 1 198 ? -21.007 -3.691 7.272 1.00 97.44 198 LYS A N 1
ATOM 1633 C CA . LYS A 1 198 ? -20.826 -5.121 6.984 1.00 97.44 198 LYS A CA 1
ATOM 1634 C C . LYS A 1 198 ? -20.922 -6.011 8.233 1.00 97.44 198 LYS A C 1
ATOM 1636 O O . LYS A 1 198 ? -21.045 -7.224 8.089 1.00 97.44 198 LYS A O 1
ATOM 1641 N N . LEU A 1 199 ? -20.914 -5.452 9.449 1.00 97.81 199 LEU A N 1
ATOM 1642 C CA . LEU A 1 199 ? -20.976 -6.210 10.711 1.00 97.81 199 LEU A CA 1
ATOM 1643 C C . LEU A 1 199 ? -22.376 -6.798 10.953 1.00 97.81 199 LEU A C 1
ATOM 1645 O O . LEU A 1 199 ? -23.266 -6.135 11.480 1.00 97.81 199 LEU A O 1
ATOM 1649 N N . LYS A 1 200 ? -22.615 -8.035 10.511 1.00 96.06 200 LYS A N 1
ATOM 1650 C CA . LYS A 1 200 ? -23.963 -8.639 10.453 1.00 96.06 200 LYS A CA 1
ATOM 1651 C C . LYS A 1 200 ? -24.596 -8.925 11.818 1.00 96.06 200 LYS A C 1
ATOM 1653 O O . LYS A 1 200 ? -25.817 -8.992 11.897 1.00 96.06 200 LYS A O 1
ATOM 1658 N N . HIS A 1 201 ? -23.791 -9.090 12.863 1.00 97.19 201 HIS A N 1
ATOM 1659 C CA . HIS A 1 201 ? -24.256 -9.399 14.217 1.00 97.19 201 HIS A CA 1
ATOM 1660 C C . HIS A 1 201 ? -24.822 -8.186 14.966 1.00 97.19 201 HIS A C 1
ATOM 1662 O O . HIS A 1 201 ? -25.481 -8.361 15.985 1.00 97.19 201 HIS A O 1
ATOM 1668 N N . LEU A 1 202 ? -24.586 -6.971 14.464 1.00 98.12 202 LEU A N 1
ATOM 1669 C CA . LEU A 1 202 ? -25.077 -5.735 15.067 1.00 98.12 202 LEU A CA 1
ATOM 1670 C C . LEU A 1 202 ? -26.416 -5.300 14.479 1.00 98.12 202 LEU A C 1
ATOM 1672 O O . LEU A 1 202 ? -26.647 -5.366 13.266 1.00 98.12 202 LEU A O 1
ATOM 1676 N N . THR A 1 203 ? -27.261 -4.734 15.331 1.00 98.19 203 THR A N 1
ATOM 1677 C CA . THR A 1 203 ? -28.483 -4.045 14.916 1.00 98.19 203 THR A CA 1
ATOM 1678 C C . THR A 1 203 ? -28.167 -2.761 14.144 1.00 98.19 203 THR A C 1
ATOM 1680 O O . THR A 1 203 ? -27.094 -2.162 14.265 1.00 98.19 203 THR A O 1
ATOM 1683 N N . ASN A 1 204 ? -29.134 -2.265 13.370 1.00 98.00 204 ASN A N 1
ATOM 1684 C CA . ASN A 1 204 ? -28.970 -1.003 12.641 1.00 98.00 204 ASN A CA 1
ATOM 1685 C C . ASN A 1 204 ? -28.723 0.192 13.578 1.00 98.00 204 ASN A C 1
ATOM 1687 O O . ASN A 1 204 ? -27.905 1.057 13.265 1.00 98.00 204 ASN A O 1
ATOM 1691 N N . SER A 1 205 ? -29.384 0.235 14.741 1.00 98.12 205 SER A N 1
ATOM 1692 C CA . SER A 1 205 ? -29.167 1.277 15.755 1.00 98.12 205 SER A CA 1
ATOM 1693 C C . SER A 1 205 ? -27.740 1.276 16.299 1.00 98.12 205 SER A C 1
ATOM 1695 O O . SER A 1 205 ? -27.139 2.340 16.475 1.00 98.12 205 SER A O 1
ATOM 1697 N N . GLU A 1 206 ? -27.173 0.092 16.528 1.00 98.44 206 GLU A N 1
ATOM 1698 C CA . GLU A 1 206 ? -25.786 -0.059 16.966 1.00 98.44 206 GLU A CA 1
ATOM 1699 C C . GLU A 1 206 ? -24.813 0.383 15.875 1.00 98.44 206 GLU A C 1
ATOM 1701 O O . GLU A 1 206 ? -23.914 1.172 16.156 1.00 98.44 206 GLU A O 1
ATOM 1706 N N . LYS A 1 207 ? -25.029 -0.021 14.618 1.00 98.62 207 LYS A N 1
ATOM 1707 C CA . LYS A 1 207 ? -24.194 0.414 13.484 1.00 98.62 207 LYS A CA 1
ATOM 1708 C C . LYS A 1 207 ? -24.163 1.932 13.341 1.00 98.62 207 LYS A C 1
ATOM 1710 O O . LYS A 1 207 ? -23.086 2.513 13.252 1.00 98.62 207 LYS A O 1
ATOM 1715 N N . VAL A 1 208 ? -25.325 2.589 13.381 1.00 98.44 208 VAL A N 1
ATOM 1716 C CA . VAL A 1 208 ? -25.418 4.060 13.319 1.00 98.44 208 VAL A CA 1
ATOM 1717 C C . VAL A 1 208 ? -24.649 4.710 14.471 1.00 98.44 208 VAL A C 1
ATOM 1719 O O . VAL A 1 208 ? -23.970 5.720 14.277 1.00 98.44 208 VAL A O 1
ATOM 1722 N N . SER A 1 209 ? -24.729 4.133 15.669 1.00 98.38 209 SER A N 1
ATOM 1723 C CA . SER A 1 209 ? -24.032 4.651 16.849 1.00 98.38 209 SER A CA 1
ATOM 1724 C C . SER A 1 209 ? -22.517 4.452 16.748 1.00 98.38 209 SER A C 1
ATOM 1726 O O . SER A 1 209 ? -21.759 5.383 17.017 1.00 98.38 209 SER A O 1
ATOM 1728 N N . LEU A 1 210 ? -22.065 3.284 16.284 1.00 98.44 210 LEU A N 1
ATOM 1729 C CA . LEU A 1 210 ? -20.651 2.996 16.032 1.00 98.44 210 LEU A CA 1
ATOM 1730 C C . LEU A 1 210 ? -20.062 3.909 14.963 1.00 98.44 210 LEU A C 1
ATOM 1732 O O . LEU A 1 210 ? -18.983 4.450 15.180 1.00 98.44 210 LEU A O 1
ATOM 1736 N N . VAL A 1 211 ? -20.772 4.148 13.857 1.00 98.50 211 VAL A N 1
ATOM 1737 C CA . VAL A 1 211 ? -20.331 5.093 12.818 1.00 98.50 211 VAL A CA 1
ATOM 1738 C C . VAL A 1 211 ? -20.088 6.479 13.417 1.00 98.50 211 VAL A C 1
ATOM 1740 O O . VAL A 1 211 ? -19.050 7.082 13.159 1.00 98.50 211 VAL A O 1
ATOM 1743 N N . LYS A 1 212 ? -20.989 6.979 14.275 1.00 98.12 212 LYS A N 1
ATOM 1744 C CA . LYS A 1 212 ? -20.793 8.273 14.957 1.00 98.12 212 LYS A CA 1
ATOM 1745 C C . LYS A 1 212 ? -19.533 8.282 15.828 1.00 98.12 212 LYS A C 1
ATOM 1747 O O . LYS A 1 212 ? -18.766 9.238 15.762 1.00 98.12 212 LYS A O 1
ATOM 1752 N N . ILE A 1 213 ? -19.304 7.222 16.604 1.00 98.25 213 ILE A N 1
ATOM 1753 C CA . ILE A 1 213 ? -18.127 7.089 17.480 1.00 98.25 213 ILE A CA 1
ATOM 1754 C C . ILE A 1 213 ? -16.833 7.039 16.656 1.00 98.25 213 ILE A C 1
ATOM 1756 O O . ILE A 1 213 ? -15.882 7.763 16.940 1.00 98.25 213 ILE A O 1
ATOM 1760 N N . HIS A 1 214 ? -16.789 6.213 15.612 1.00 98.19 214 HIS A N 1
ATOM 1761 C CA . HIS A 1 214 ? -15.594 6.021 14.785 1.00 98.19 214 HIS A CA 1
ATOM 1762 C C . HIS A 1 214 ? -15.312 7.191 13.841 1.00 98.19 214 HIS A C 1
ATOM 1764 O O . HIS A 1 214 ? -14.153 7.441 13.508 1.00 98.19 214 HIS A O 1
ATOM 1770 N N . ASN A 1 215 ? -16.323 7.979 13.472 1.00 97.00 215 ASN A N 1
ATOM 1771 C CA . ASN A 1 215 ? -16.121 9.239 12.755 1.00 97.00 215 ASN A CA 1
ATOM 1772 C C . ASN A 1 215 ? -15.391 10.293 13.600 1.00 97.00 215 ASN A C 1
ATOM 1774 O O . ASN A 1 215 ? -14.667 11.104 13.032 1.00 97.00 215 ASN A O 1
ATOM 1778 N N . ALA A 1 216 ? -15.523 10.254 14.930 1.00 97.12 216 ALA A N 1
ATOM 1779 C CA . ALA A 1 216 ? -14.776 11.135 15.831 1.00 97.12 216 ALA A CA 1
ATOM 1780 C C . ALA A 1 216 ? -13.310 10.701 16.030 1.00 97.12 216 ALA A C 1
ATOM 1782 O O . ALA A 1 216 ? -12.483 11.502 16.461 1.00 97.12 216 ALA A O 1
ATOM 1783 N N . LYS A 1 217 ? -12.971 9.447 15.705 1.00 97.19 217 LYS A N 1
ATOM 1784 C CA . LYS A 1 217 ? -11.589 8.950 15.726 1.00 97.19 217 LYS A CA 1
ATOM 1785 C C . LYS A 1 217 ? -10.840 9.394 14.475 1.00 97.19 217 LYS A C 1
ATOM 1787 O O . LYS A 1 217 ? -11.441 9.612 13.421 1.00 97.19 217 LYS A O 1
ATOM 1792 N N . GLN A 1 218 ? -9.519 9.455 14.561 1.00 96.19 218 GLN A N 1
ATOM 1793 C CA . GLN A 1 218 ? -8.648 9.690 13.412 1.00 96.19 218 GLN A CA 1
ATOM 1794 C C . GLN A 1 218 ? -7.888 8.411 13.080 1.00 96.19 218 GLN A C 1
ATOM 1796 O O . GLN A 1 218 ? -7.621 7.605 13.969 1.00 96.19 218 GLN A O 1
ATOM 1801 N N . PHE A 1 219 ? -7.605 8.208 11.795 1.00 96.56 219 PHE A N 1
ATOM 1802 C CA . PHE A 1 219 ? -6.564 7.263 11.426 1.00 96.56 219 PHE A CA 1
ATOM 1803 C C . PHE A 1 219 ? -5.229 7.862 11.840 1.00 96.56 219 PHE A C 1
ATOM 1805 O O . PHE A 1 219 ? -5.067 9.089 11.823 1.00 96.56 219 PHE A O 1
ATOM 1812 N N . GLU A 1 220 ? -4.284 6.999 12.183 1.00 93.94 220 GLU A N 1
ATOM 1813 C CA . GLU A 1 220 ? -2.897 7.421 12.308 1.00 93.94 220 GLU A CA 1
ATOM 1814 C C . GLU A 1 220 ? -2.409 7.961 10.951 1.00 93.94 220 GLU A C 1
ATOM 1816 O O . GLU A 1 220 ? -3.121 7.902 9.937 1.00 93.94 220 GLU A O 1
ATOM 1821 N N . LYS A 1 221 ? -1.238 8.593 10.935 1.00 90.94 221 LYS A N 1
ATOM 1822 C CA . LYS A 1 221 ? -0.593 9.039 9.695 1.00 90.94 221 LYS A CA 1
ATOM 1823 C C . LYS A 1 221 ? 0.573 8.104 9.389 1.00 90.94 221 LYS A C 1
ATOM 1825 O O . LYS A 1 221 ? 1.183 7.627 10.344 1.00 90.94 221 LYS A O 1
ATOM 1830 N N . PRO A 1 222 ? 0.919 7.908 8.104 1.00 86.25 222 PRO A N 1
ATOM 1831 C CA . PRO A 1 222 ? 2.106 7.152 7.754 1.00 86.25 222 PRO A CA 1
ATOM 1832 C C . PRO A 1 222 ? 3.349 7.748 8.417 1.00 86.25 222 PRO A C 1
ATOM 1834 O O . PRO A 1 222 ? 3.511 8.973 8.444 1.00 86.25 222 PRO A O 1
ATOM 1837 N N . LEU A 1 223 ? 4.223 6.889 8.928 1.00 81.44 223 LEU A N 1
ATOM 1838 C CA . LEU A 1 223 ? 5.540 7.266 9.423 1.00 81.44 223 LEU A CA 1
ATOM 1839 C C . LEU A 1 223 ? 6.486 7.426 8.219 1.00 81.44 223 LEU A C 1
ATOM 1841 O O . LEU A 1 223 ? 6.708 6.479 7.456 1.00 81.44 223 LEU A O 1
ATOM 1845 N N . GLU A 1 224 ? 7.039 8.627 8.035 1.00 70.69 224 GLU A N 1
ATOM 1846 C CA . GLU A 1 224 ? 8.047 8.961 7.011 1.00 70.69 224 GLU A CA 1
ATOM 1847 C C . GLU A 1 224 ? 9.261 9.662 7.635 1.00 70.69 224 GLU A C 1
ATOM 1849 O O . GLU A 1 224 ? 9.059 10.599 8.442 1.00 70.69 224 GLU A O 1
#

Radius of gyration: 26.48 Å; chains: 1; bounding box: 60×34×94 Å

Sequence (224 aa):
MKRTNTIHKKRKLIIITILLILLSYVSYKIILDFQETNETSISFSIKPNSDLKDLRINLYVIKSDSPSEWYTYYKVITVINSGTVLTNFKSKYVLAYEVEGISEFNNLYFSTGLLDNVFSRKEDYSVNYSFQNDFVRMNQATKKYSDLDNIVDLKFYDPNTTLYQITDISDENLLFLQTKSFDELKNVTKIKSEDISKLKHLTNSEKVSLVKIHNAKQFEKPLE